Protein AF-A0A165EHA4-F1 (afdb_monomer_lite)

pLDDT: mean 70.81, std 15.53, range [35.19, 93.31]

Sequence (187 aa):
MFISLSHHSLSQHAHLLNRLVQLKHISLIFYYDSNPNQVMDPLQFGTPLISLPSLISSRLCYRHHWRACKVLLAAFNRQSLTLLHVDISRAPSDFTDDYFPALAPDLETLVLRHSRTFSDLALWSSSPRDHFHLISPLTSLRRLLIAGPADSWILRTMPSTVEQLEVPLFQQPHARSYLPPPPIRDS

Radius of gyration: 16.43 Å; chains: 1; bounding box: 38×46×42 Å

Foldseek 3Di:
DEDEDEQACPVVVLVVLLVQQQDAEYEYAYDYDPDPPDDGDPPDDPRAQRERANHAEYEYAPQDDDDNVLVSLVSYDYQNHAYYEYHAHYDPPPPPPPPPPQQPVSLLVSCQVCLQRHQEYEDEDLDQSNLQSNAQSNQNHAYYHYEYDHDPCNVVRHHPNHNYYHDDPDHPNDPPDDDGPDPDDPD

Organism: NCBI:txid1353952

Secondary structure (DSSP, 8-state):
-EEEE-TTTHHHHHHHHTT-TT--EEEEEE---S-TTSPP----TTPPPEE-TT--EEEEEESS--THHHHHHHHEE-TT--EEEEEE---TT---TT---SS-HHHHHHHHHTTTT--EEEEEES-TTHHHHHHTT-TT--EEEE-S---TTHHHHS-TT--EEE--SS--TT-------PPPP--

Structure (mmCIF, N/CA/C/O backbone):
data_AF-A0A165EHA4-F1
#
_entry.id   AF-A0A165EHA4-F1
#
loop_
_atom_site.group_PDB
_atom_site.id
_atom_site.type_symbol
_atom_site.label_atom_id
_atom_site.label_alt_id
_atom_site.label_comp_id
_atom_site.label_asym_id
_atom_site.label_entity_id
_atom_site.label_seq_id
_atom_site.pdbx_PDB_ins_code
_atom_site.Cartn_x
_atom_site.Cartn_y
_atom_site.Cartn_z
_atom_site.occupancy
_atom_site.B_iso_or_equiv
_atom_site.auth_seq_id
_atom_site.auth_comp_id
_atom_site.auth_asym_id
_atom_site.auth_atom_id
_atom_site.pdbx_PDB_model_num
ATOM 1 N N . MET A 1 1 ? -11.888 3.929 -6.057 1.00 81.06 1 MET A N 1
ATOM 2 C CA . MET A 1 1 ? -11.675 4.680 -7.316 1.00 81.06 1 MET A CA 1
ATOM 3 C C . MET A 1 1 ? -10.321 4.307 -7.896 1.00 81.06 1 MET A C 1
ATOM 5 O O . MET A 1 1 ? -9.364 4.236 -7.133 1.00 81.06 1 MET A O 1
ATOM 9 N N . PHE A 1 2 ? -10.248 4.059 -9.205 1.00 77.50 2 PHE A N 1
ATOM 10 C CA . PHE A 1 2 ? -8.996 3.796 -9.922 1.00 77.50 2 PHE A CA 1
ATOM 11 C C . PHE A 1 2 ? -8.558 5.060 -10.659 1.00 77.50 2 PHE A C 1
ATOM 13 O O . PHE A 1 2 ? -9.366 5.653 -11.370 1.00 77.50 2 PHE A O 1
ATOM 20 N N . ILE A 1 3 ? -7.310 5.479 -10.458 1.00 78.38 3 ILE A N 1
ATOM 21 C CA . ILE A 1 3 ? -6.726 6.660 -11.094 1.00 78.38 3 ILE A CA 1
ATOM 22 C C . ILE A 1 3 ? -5.367 6.270 -11.663 1.00 78.38 3 ILE A C 1
ATOM 24 O O . ILE A 1 3 ? -4.447 5.893 -10.932 1.00 78.38 3 ILE A O 1
ATOM 28 N N . SER A 1 4 ? -5.253 6.377 -12.979 1.00 75.31 4 SER A N 1
ATOM 29 C CA . SER A 1 4 ? -3.991 6.210 -13.689 1.00 75.31 4 SER A CA 1
ATOM 30 C C . SER A 1 4 ? -3.293 7.563 -13.743 1.00 75.31 4 SER A C 1
ATOM 32 O O . SER A 1 4 ? -3.851 8.530 -14.255 1.00 75.31 4 SER A O 1
ATOM 34 N N . LEU A 1 5 ? -2.090 7.635 -13.183 1.00 71.56 5 LEU A N 1
ATOM 35 C CA . LEU A 1 5 ? -1.292 8.850 -13.107 1.00 71.56 5 LEU A CA 1
ATOM 36 C C . LEU A 1 5 ? -0.065 8.710 -14.002 1.00 71.56 5 LEU A C 1
ATOM 38 O O . LEU A 1 5 ? 0.784 7.843 -13.792 1.00 71.56 5 LEU A O 1
ATOM 42 N N . SER A 1 6 ? 0.030 9.614 -14.968 1.00 70.56 6 SER A N 1
ATOM 43 C CA . SER A 1 6 ? 1.217 9.826 -15.794 1.00 70.56 6 SER A CA 1
ATOM 44 C C . SER A 1 6 ? 1.911 11.126 -15.398 1.00 70.56 6 SER A C 1
ATOM 46 O O . SER A 1 6 ? 1.352 11.959 -14.678 1.00 70.56 6 SER A O 1
ATOM 48 N N . HIS A 1 7 ? 3.119 11.342 -15.917 1.00 67.00 7 HIS A N 1
ATOM 49 C CA . HIS A 1 7 ? 3.857 12.596 -15.739 1.00 67.00 7 HIS A CA 1
ATOM 50 C C . HIS A 1 7 ? 3.055 13.847 -16.133 1.00 67.00 7 HIS A C 1
ATOM 52 O O . HIS A 1 7 ? 3.229 14.894 -15.518 1.00 67.00 7 HIS A O 1
ATOM 58 N N . HIS A 1 8 ? 2.174 13.741 -17.131 1.00 67.50 8 HIS A N 1
ATOM 59 C CA . HIS A 1 8 ? 1.459 14.882 -17.715 1.00 67.50 8 HIS A CA 1
ATOM 60 C C . HIS A 1 8 ? 0.093 15.144 -17.080 1.00 67.50 8 HIS A C 1
ATOM 62 O O . HIS A 1 8 ? -0.472 16.219 -17.241 1.00 67.50 8 HIS A O 1
ATOM 68 N N . SER A 1 9 ? -0.458 14.165 -16.365 1.00 70.25 9 SER A N 1
ATOM 69 C CA . SER A 1 9 ? -1.805 14.257 -15.793 1.00 70.25 9 SER A CA 1
ATOM 70 C C . SER A 1 9 ? -1.797 14.542 -14.288 1.00 70.25 9 SER A C 1
ATOM 72 O O . SER A 1 9 ? -2.849 14.695 -13.669 1.00 70.25 9 SER A O 1
ATOM 74 N N . LEU A 1 10 ? -0.616 14.620 -13.678 1.00 70.50 10 LEU A N 1
ATOM 75 C CA . LEU A 1 10 ? -0.442 14.658 -12.231 1.00 70.50 10 LEU A CA 1
ATOM 76 C C . LEU A 1 10 ? -1.052 15.902 -11.564 1.00 70.50 10 LEU A C 1
ATOM 78 O O . LEU A 1 10 ? -1.762 15.775 -10.567 1.00 70.50 10 LEU A O 1
ATOM 82 N N . SER A 1 11 ? -0.805 17.088 -12.121 1.00 68.44 11 SER A N 1
ATOM 83 C CA . SER A 1 11 ? -1.334 18.371 -11.629 1.00 68.44 11 SER A CA 1
ATOM 84 C C . SER A 1 11 ? -2.866 18.412 -11.690 1.00 68.44 11 SER A C 1
ATOM 86 O O . SER A 1 11 ? -3.533 18.748 -10.709 1.00 68.44 11 SER A O 1
ATOM 88 N N . GLN A 1 12 ? -3.437 17.977 -12.815 1.00 71.06 12 GLN A N 1
ATOM 89 C CA . GLN A 1 12 ? -4.881 17.904 -13.039 1.00 71.06 12 GLN A CA 1
ATOM 90 C C . GLN A 1 12 ? -5.552 16.962 -12.032 1.00 71.06 12 GLN A C 1
ATOM 92 O O . GLN A 1 12 ? -6.553 17.319 -11.404 1.00 71.06 12 GLN A O 1
ATOM 97 N N . HIS A 1 13 ? -4.969 15.781 -11.810 1.00 75.44 13 HIS A N 1
ATOM 98 C CA . HIS A 1 13 ? -5.499 14.824 -10.843 1.00 75.44 13 HIS A CA 1
ATOM 99 C C . HIS A 1 13 ? -5.335 15.291 -9.391 1.00 75.44 13 HIS A C 1
ATOM 101 O O . HIS A 1 13 ? -6.225 15.032 -8.583 1.00 75.44 13 HIS A O 1
ATOM 107 N N . ALA A 1 14 ? -4.269 16.018 -9.041 1.00 72.56 14 ALA A N 1
ATOM 108 C CA . ALA A 1 14 ? -4.075 16.556 -7.690 1.00 72.56 14 ALA A CA 1
ATOM 109 C C . ALA A 1 14 ? -5.234 17.472 -7.249 1.00 72.56 14 ALA A C 1
ATOM 111 O O . ALA A 1 14 ? -5.723 17.365 -6.120 1.00 72.56 14 ALA A O 1
ATOM 112 N N . HIS A 1 15 ? -5.737 18.322 -8.148 1.00 73.81 15 HIS A N 1
ATOM 113 C CA . HIS A 1 15 ? -6.910 19.155 -7.871 1.00 73.81 15 HIS A CA 1
ATOM 114 C C . HIS A 1 15 ? -8.194 18.338 -7.702 1.00 73.81 15 HIS A C 1
ATOM 116 O O . HIS A 1 15 ? -9.000 18.636 -6.819 1.00 73.81 15 HIS A O 1
ATOM 122 N N . LEU A 1 16 ? -8.381 17.293 -8.512 1.00 77.75 16 LEU A N 1
ATOM 123 C CA . LEU A 1 16 ? -9.539 16.404 -8.395 1.00 77.75 16 LEU A CA 1
ATOM 124 C C . LEU A 1 16 ? -9.536 15.657 -7.061 1.00 77.75 16 LEU A C 1
ATOM 126 O O . LEU A 1 16 ? -10.573 15.580 -6.408 1.00 77.75 16 LEU A O 1
ATOM 130 N N . LEU A 1 17 ? -8.374 15.173 -6.620 1.00 79.75 17 LEU A N 1
ATOM 131 C CA . LEU A 1 17 ? -8.225 14.446 -5.360 1.00 79.75 17 LEU A CA 1
ATOM 132 C C . LEU A 1 17 ? -8.683 15.271 -4.154 1.00 79.75 17 LEU A C 1
ATOM 134 O O . LEU A 1 17 ? -9.366 14.741 -3.285 1.00 79.75 17 LEU A O 1
ATOM 138 N N . ASN A 1 18 ? -8.408 16.576 -4.138 1.00 76.25 18 ASN A N 1
ATOM 139 C CA . ASN A 1 18 ? -8.858 17.473 -3.068 1.00 76.25 18 ASN A CA 1
ATOM 140 C C . ASN A 1 18 ? -10.385 17.568 -2.917 1.00 76.25 18 ASN A C 1
ATOM 142 O O . ASN A 1 18 ? -10.879 17.964 -1.864 1.00 76.25 18 ASN A O 1
ATOM 146 N N . ARG A 1 19 ? -11.153 17.202 -3.946 1.00 81.06 19 ARG A N 1
ATOM 147 C CA . ARG A 1 19 ? -12.622 17.202 -3.896 1.00 81.06 19 ARG A CA 1
ATOM 148 C C . ARG A 1 19 ? -13.206 15.891 -3.373 1.00 81.06 19 ARG A C 1
ATOM 150 O O . ARG A 1 19 ? -14.397 15.825 -3.082 1.00 81.06 19 ARG A O 1
ATOM 157 N N . LEU A 1 20 ? -12.393 14.848 -3.232 1.00 83.25 20 LEU A N 1
ATOM 158 C CA . LEU A 1 20 ? -12.838 13.490 -2.927 1.00 83.25 20 LEU A CA 1
ATOM 159 C C . LEU A 1 20 ? -12.831 13.191 -1.419 1.00 83.25 20 LEU A C 1
ATOM 161 O O . LEU A 1 20 ? -12.388 12.132 -0.988 1.00 83.25 20 LEU A O 1
ATOM 165 N N . VAL A 1 21 ? -13.351 14.103 -0.595 1.00 83.62 21 VAL A N 1
ATOM 166 C CA . VAL A 1 21 ? -13.258 14.017 0.880 1.00 83.62 21 VAL A CA 1
ATOM 167 C C . VAL A 1 21 ? -13.948 12.789 1.496 1.00 83.62 21 VAL A C 1
ATOM 169 O O . VAL A 1 21 ? -13.576 12.357 2.587 1.00 83.62 21 VAL A O 1
ATOM 172 N N . GLN A 1 22 ? -14.924 12.203 0.796 1.00 86.12 22 GLN A N 1
ATOM 173 C CA . GLN A 1 22 ? -15.640 10.983 1.202 1.00 86.12 22 GLN A CA 1
ATOM 174 C C . GLN A 1 22 ? -15.025 9.693 0.632 1.00 86.12 22 GLN A C 1
ATOM 176 O O . GLN A 1 22 ? -15.527 8.597 0.888 1.00 86.12 22 GLN A O 1
ATOM 181 N N . LEU A 1 23 ? -13.960 9.793 -0.169 1.00 87.56 23 LEU A N 1
ATOM 182 C CA . LEU A 1 23 ? -13.349 8.633 -0.805 1.00 87.56 23 LEU A CA 1
ATOM 183 C C . LEU A 1 23 ? -12.681 7.738 0.238 1.00 87.56 23 LEU A C 1
ATOM 185 O O . LEU A 1 23 ? -11.729 8.146 0.895 1.00 87.56 23 LEU A O 1
ATOM 189 N N . LYS A 1 24 ? -13.152 6.492 0.324 1.00 86.94 24 LYS A N 1
ATOM 190 C CA . LYS A 1 24 ? -12.611 5.476 1.238 1.00 86.94 24 LYS A CA 1
ATOM 191 C C . LYS A 1 24 ? -11.477 4.645 0.645 1.00 86.94 24 LYS A C 1
ATOM 193 O O . LYS A 1 24 ? -10.583 4.230 1.376 1.00 86.94 24 LYS A O 1
ATOM 198 N N . HIS A 1 25 ? -11.503 4.429 -0.672 1.00 88.88 25 HIS A N 1
ATOM 199 C CA . HIS A 1 25 ? -10.570 3.539 -1.363 1.00 88.88 25 HIS A CA 1
ATOM 200 C C . HIS A 1 25 ? -10.019 4.194 -2.625 1.00 88.88 25 HIS A C 1
ATOM 202 O O . HIS A 1 25 ? -10.782 4.575 -3.527 1.00 88.88 25 HIS A O 1
ATOM 208 N N . ILE A 1 26 ? -8.696 4.251 -2.730 1.00 86.81 26 ILE A N 1
ATOM 209 C CA . ILE A 1 26 ? -8.006 4.778 -3.903 1.00 86.81 26 ILE A CA 1
ATOM 210 C C . ILE A 1 26 ? -6.987 3.779 -4.435 1.00 86.81 26 ILE A C 1
ATOM 212 O O . ILE A 1 26 ? -6.303 3.102 -3.676 1.00 86.81 26 ILE A O 1
ATOM 216 N N . SER A 1 27 ? -6.888 3.674 -5.753 1.00 87.00 27 SER A N 1
ATOM 217 C CA . SER A 1 27 ? -5.823 2.945 -6.433 1.00 87.00 27 SER A CA 1
ATOM 218 C C . SER A 1 27 ? -5.124 3.895 -7.391 1.00 87.00 27 SER A C 1
ATOM 220 O O . SER A 1 27 ? -5.753 4.382 -8.328 1.00 87.00 27 SER A O 1
ATOM 222 N N . LEU A 1 28 ? -3.849 4.169 -7.124 1.00 84.12 28 LEU A N 1
ATOM 223 C CA . LEU A 1 28 ? -2.978 5.023 -7.921 1.00 84.12 28 LEU A CA 1
ATOM 224 C C . LEU A 1 28 ? -2.002 4.145 -8.696 1.00 84.12 28 LEU A C 1
ATOM 226 O O . LEU A 1 28 ? -1.240 3.385 -8.097 1.00 84.12 28 LEU A O 1
ATOM 230 N N . ILE A 1 29 ? -2.033 4.253 -10.020 1.00 81.19 29 ILE A N 1
ATOM 231 C CA . ILE A 1 29 ? -1.121 3.530 -10.907 1.0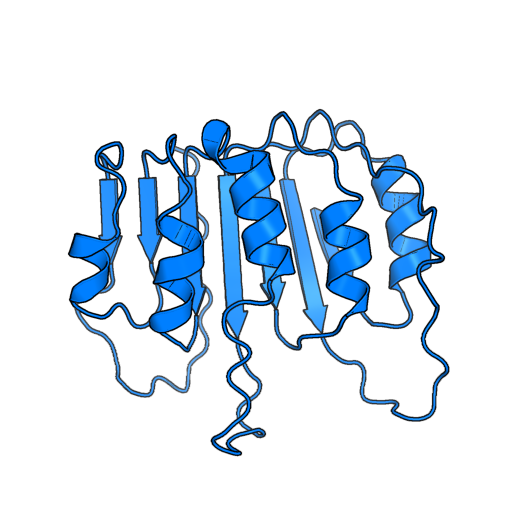0 81.19 29 ILE A CA 1
ATOM 232 C C . ILE A 1 29 ? -0.165 4.545 -11.522 1.00 81.19 29 ILE A C 1
ATOM 234 O O . ILE A 1 29 ? -0.598 5.405 -12.283 1.00 81.19 29 ILE A O 1
ATOM 238 N N . PHE A 1 30 ? 1.118 4.441 -11.193 1.00 77.38 30 PHE A N 1
ATOM 239 C CA . PHE A 1 30 ? 2.188 5.287 -11.708 1.00 77.38 30 PHE A CA 1
ATOM 240 C C . PHE A 1 30 ? 2.859 4.598 -12.897 1.00 77.38 30 PHE A C 1
ATOM 242 O O . PHE A 1 30 ? 3.455 3.527 -12.744 1.00 77.38 30 PHE A O 1
ATOM 249 N N . TYR A 1 31 ? 2.765 5.195 -14.083 1.00 72.88 31 TYR A N 1
ATOM 250 C CA . TYR A 1 31 ? 3.374 4.680 -15.312 1.00 72.88 31 TYR A CA 1
ATOM 251 C C . TYR A 1 31 ? 4.046 5.788 -16.136 1.00 72.88 31 TYR A C 1
ATOM 253 O O . TYR A 1 31 ? 3.585 6.929 -16.165 1.00 72.88 31 TYR A O 1
ATOM 261 N N . TYR A 1 32 ? 5.155 5.444 -16.793 1.00 69.88 32 TYR A N 1
ATOM 262 C CA . TYR A 1 32 ? 5.843 6.344 -17.710 1.00 69.88 32 TYR A CA 1
ATOM 263 C C . TYR A 1 32 ? 5.089 6.371 -19.040 1.00 69.88 32 TYR A C 1
ATOM 265 O O . TYR A 1 32 ? 4.795 5.317 -19.604 1.00 69.88 32 TYR A O 1
ATOM 273 N N . ASP A 1 33 ? 4.761 7.570 -19.513 1.00 67.19 33 ASP A N 1
ATOM 274 C CA . ASP A 1 33 ? 4.250 7.789 -20.863 1.00 67.19 33 ASP A CA 1
ATOM 275 C C . ASP A 1 33 ? 5.448 8.222 -21.714 1.00 67.19 33 ASP A C 1
ATOM 277 O O . ASP A 1 33 ? 6.191 9.125 -21.331 1.00 67.19 33 ASP A O 1
ATOM 281 N N . SER A 1 34 ? 5.713 7.500 -22.795 1.00 55.53 34 SER A N 1
ATOM 282 C CA . SER A 1 34 ? 7.007 7.354 -23.478 1.00 55.53 34 SER A CA 1
ATOM 283 C C . SER A 1 34 ? 7.524 8.587 -24.236 1.00 55.53 34 SER A C 1
ATOM 285 O O . SER A 1 34 ? 8.261 8.436 -25.208 1.00 55.53 34 SER A O 1
ATOM 287 N N . ASN A 1 35 ? 7.146 9.805 -23.845 1.00 57.22 35 ASN A N 1
ATOM 288 C CA . ASN A 1 35 ? 7.544 11.028 -24.534 1.00 57.22 35 ASN A CA 1
ATOM 289 C C . ASN A 1 35 ? 8.656 11.782 -23.775 1.00 57.22 35 ASN A C 1
ATOM 291 O O . ASN A 1 35 ? 8.361 12.661 -22.962 1.00 57.22 35 ASN A O 1
ATOM 295 N N . PRO A 1 36 ? 9.946 11.496 -24.048 1.00 53.09 36 PRO A N 1
ATOM 296 C CA . PRO A 1 36 ? 11.075 12.129 -23.359 1.00 53.09 36 PRO A CA 1
ATOM 297 C C . PRO A 1 36 ? 11.199 13.637 -23.629 1.00 53.09 36 PRO A C 1
ATOM 299 O O . PRO A 1 36 ? 11.919 14.323 -22.909 1.00 53.09 36 PRO A O 1
ATOM 302 N N . ASN A 1 37 ? 10.495 14.159 -24.641 1.00 49.62 37 ASN A N 1
ATOM 303 C CA . ASN A 1 37 ? 10.591 15.552 -25.081 1.00 49.62 37 ASN A CA 1
ATOM 304 C C . ASN A 1 37 ? 9.466 16.448 -24.542 1.00 49.62 37 ASN A C 1
ATOM 306 O O . ASN A 1 37 ? 9.500 17.661 -24.753 1.00 49.62 37 ASN A O 1
ATOM 310 N N . GLN A 1 38 ? 8.453 15.888 -23.872 1.00 53.34 38 GLN A N 1
ATOM 311 C CA . GLN A 1 38 ? 7.401 16.699 -23.267 1.00 53.34 38 GLN A CA 1
ATOM 312 C C . GLN A 1 38 ? 7.843 17.215 -21.900 1.00 53.34 38 GLN A C 1
ATOM 314 O O . GLN A 1 38 ? 8.186 16.449 -21.001 1.00 53.34 38 GLN A O 1
ATOM 319 N N . VAL A 1 39 ? 7.806 18.542 -21.758 1.00 54.03 39 VAL A N 1
ATOM 320 C CA . VAL A 1 39 ? 8.119 19.255 -20.519 1.00 54.03 39 VAL A CA 1
ATOM 321 C C . VAL A 1 39 ? 7.282 18.667 -19.384 1.00 54.03 39 VAL A C 1
ATOM 323 O O . VAL A 1 39 ? 6.053 18.621 -19.458 1.00 54.03 39 VAL A O 1
ATOM 326 N N . MET A 1 40 ? 7.967 18.178 -18.349 1.00 52.53 40 MET A N 1
ATOM 327 C CA . MET A 1 40 ? 7.317 17.699 -17.135 1.00 52.53 40 MET A CA 1
ATOM 328 C C . MET A 1 40 ? 6.515 18.840 -16.528 1.00 52.53 40 MET A C 1
ATOM 330 O O . MET A 1 40 ? 7.071 19.915 -16.323 1.00 52.53 40 MET A O 1
ATOM 334 N N . ASP A 1 41 ? 5.249 18.594 -16.204 1.00 55.00 41 ASP A N 1
ATOM 335 C CA . ASP A 1 41 ? 4.465 19.553 -15.441 1.00 55.00 41 ASP A CA 1
ATOM 336 C C . ASP A 1 41 ? 5.020 19.545 -14.008 1.00 55.00 41 ASP A C 1
ATOM 338 O O . ASP A 1 41 ? 4.915 18.520 -13.314 1.00 55.00 41 ASP A O 1
ATOM 342 N N . PRO A 1 42 ? 5.725 20.600 -13.559 1.00 53.97 42 PRO A N 1
ATOM 343 C CA . PRO A 1 42 ? 6.225 20.605 -12.206 1.00 53.97 42 PRO A CA 1
ATOM 344 C C . PRO A 1 42 ? 4.997 20.686 -11.305 1.00 53.97 42 PRO A C 1
ATOM 346 O O . PRO A 1 42 ? 4.294 21.695 -11.293 1.00 53.97 42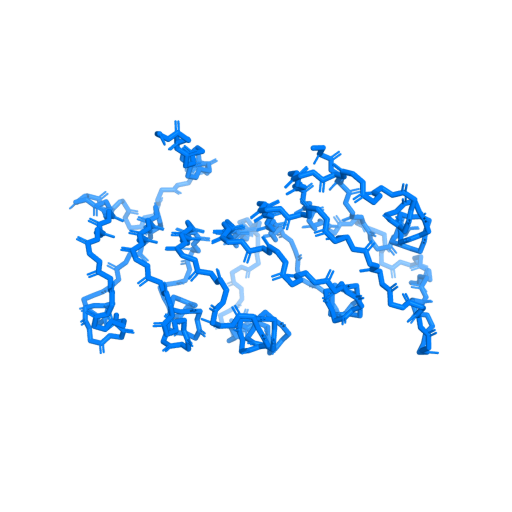 PRO A O 1
ATOM 349 N N . LEU A 1 43 ? 4.750 19.650 -10.497 1.00 55.16 43 LEU A N 1
ATOM 350 C CA . LEU A 1 43 ? 4.041 19.890 -9.246 1.00 55.16 43 LEU A CA 1
ATOM 351 C C . LEU A 1 43 ? 4.859 20.959 -8.518 1.00 55.16 43 LEU A C 1
ATOM 353 O O . LEU A 1 43 ? 5.950 20.677 -8.018 1.00 55.16 43 LEU A O 1
ATOM 357 N N . GLN A 1 44 ? 4.391 22.205 -8.582 1.00 50.16 44 GLN A N 1
ATOM 358 C CA . GLN A 1 44 ? 5.124 23.335 -8.040 1.00 50.16 44 GLN A CA 1
ATOM 359 C C . GLN A 1 44 ? 5.321 23.098 -6.541 1.00 50.16 44 GLN A C 1
ATOM 361 O O . GLN A 1 44 ? 4.400 22.668 -5.835 1.00 50.16 44 GLN A O 1
ATOM 366 N N . PHE A 1 45 ? 6.539 23.355 -6.059 1.00 43.28 45 PHE A N 1
ATOM 367 C CA . PHE A 1 45 ? 6.813 23.440 -4.628 1.00 43.28 45 PHE A CA 1
ATOM 368 C C . PHE A 1 45 ? 5.776 24.378 -3.990 1.00 43.28 45 PHE A C 1
ATOM 370 O O . PHE A 1 45 ? 5.591 25.496 -4.460 1.00 43.28 45 PHE A O 1
ATOM 377 N N . GLY A 1 46 ? 5.067 23.898 -2.963 1.00 45.66 46 GLY A N 1
ATOM 378 C CA . GLY A 1 46 ? 3.889 24.582 -2.410 1.00 45.66 46 GLY A CA 1
ATOM 379 C C . GLY A 1 46 ? 2.540 23.981 -2.827 1.00 45.66 46 GLY A C 1
ATOM 380 O O . GLY A 1 46 ? 1.509 24.613 -2.614 1.00 45.66 46 GLY A O 1
ATOM 381 N N . THR A 1 47 ? 2.525 22.766 -3.394 1.00 54.50 47 THR A N 1
ATOM 382 C CA . THR A 1 47 ? 1.283 22.031 -3.686 1.00 54.50 47 THR A CA 1
ATOM 383 C C . THR A 1 47 ? 0.409 21.961 -2.423 1.00 54.50 47 THR A C 1
ATOM 385 O O . THR A 1 47 ? 0.897 21.497 -1.386 1.00 54.50 47 THR A O 1
ATOM 388 N N . PRO A 1 48 ? -0.858 22.418 -2.464 1.00 59.09 48 PRO A N 1
ATOM 389 C CA . PRO A 1 48 ? -1.733 22.367 -1.302 1.00 59.09 48 PRO A CA 1
ATOM 390 C C . PRO A 1 48 ? -1.911 20.917 -0.849 1.00 59.09 48 PRO A C 1
ATOM 392 O O . PRO A 1 48 ? -2.066 20.014 -1.674 1.00 59.09 48 PRO A O 1
ATOM 395 N N . LEU A 1 49 ? -1.875 20.711 0.469 1.00 70.50 49 LEU A N 1
ATOM 396 C CA . LEU A 1 49 ? -2.067 19.414 1.111 1.00 70.50 49 LEU A CA 1
ATOM 397 C C . LEU A 1 49 ? -3.331 18.741 0.547 1.00 70.50 49 LEU A C 1
ATOM 399 O O . LEU A 1 49 ? -4.430 19.277 0.681 1.00 70.50 49 LEU A O 1
ATOM 403 N N . ILE A 1 50 ? -3.172 17.574 -0.076 1.00 75.81 50 ILE A N 1
ATOM 404 C CA . ILE A 1 50 ? -4.275 16.757 -0.571 1.00 75.81 50 ILE A CA 1
ATOM 405 C C . ILE A 1 50 ? -4.915 16.054 0.622 1.00 75.81 50 ILE A C 1
ATOM 407 O O . ILE A 1 50 ? -4.420 15.032 1.101 1.00 75.81 50 ILE A O 1
ATOM 411 N N . SER A 1 51 ? -6.007 16.614 1.133 1.00 78.19 51 SER A N 1
ATOM 412 C CA . SER A 1 51 ? -6.688 16.066 2.306 1.00 78.19 51 SER A CA 1
ATOM 413 C C . SER A 1 51 ? -7.740 15.037 1.898 1.00 78.19 51 SER A C 1
ATOM 415 O O . SER A 1 51 ? -8.751 15.382 1.287 1.00 78.19 51 SER A O 1
ATOM 417 N N . LEU A 1 52 ? -7.516 13.770 2.259 1.00 83.62 52 LEU A N 1
ATOM 418 C CA . LEU A 1 52 ? -8.482 12.683 2.080 1.00 83.62 52 LEU A CA 1
ATOM 419 C C . LEU A 1 52 ? -8.843 12.080 3.448 1.00 83.62 52 LEU A C 1
ATOM 421 O O . LEU A 1 52 ? -8.369 10.994 3.788 1.00 83.62 52 LEU A O 1
ATOM 425 N N . PRO A 1 53 ? -9.664 12.775 4.257 1.00 82.88 53 PRO A N 1
ATOM 426 C CA . PRO A 1 53 ? -9.900 12.403 5.651 1.00 82.88 53 PRO A CA 1
ATOM 427 C C . PRO A 1 53 ? -10.648 11.077 5.807 1.00 82.88 53 PRO A C 1
ATOM 429 O O . PRO A 1 53 ? -10.490 10.422 6.823 1.00 82.88 53 PRO A O 1
ATOM 432 N N . SER A 1 54 ? -11.435 10.651 4.816 1.00 86.06 54 SER A N 1
ATOM 433 C CA . SER A 1 54 ? -12.179 9.383 4.885 1.00 86.06 54 SER A CA 1
ATOM 434 C C . SER A 1 54 ? -11.426 8.195 4.281 1.00 86.06 54 SER A C 1
ATOM 436 O O . SER A 1 54 ? -12.010 7.120 4.155 1.00 86.06 54 SER A O 1
ATOM 438 N N . LEU A 1 55 ? -10.174 8.375 3.845 1.00 87.56 55 LEU A N 1
ATOM 439 C CA . LEU A 1 55 ? -9.439 7.345 3.116 1.00 87.56 55 LEU A CA 1
ATOM 440 C C . LEU A 1 55 ? -8.931 6.261 4.066 1.00 87.56 55 LEU A C 1
ATOM 442 O O . LEU A 1 55 ? -8.059 6.520 4.887 1.00 87.56 55 LEU A O 1
ATOM 446 N N . ILE A 1 56 ? -9.449 5.047 3.892 1.00 89.06 56 ILE A N 1
ATOM 447 C CA . ILE A 1 56 ? -9.155 3.868 4.719 1.00 89.06 56 ILE A CA 1
ATOM 448 C C . ILE A 1 56 ? -8.156 2.953 4.010 1.00 89.06 56 ILE A C 1
ATOM 450 O O . ILE A 1 56 ? -7.274 2.381 4.648 1.00 89.06 56 ILE A O 1
ATOM 454 N N . SER A 1 57 ? -8.250 2.860 2.680 1.00 89.75 57 SER A N 1
ATOM 455 C CA . SER A 1 57 ? -7.423 1.972 1.866 1.00 89.75 57 SER A CA 1
ATOM 456 C C . SER A 1 57 ? -6.788 2.696 0.682 1.00 89.75 57 SER A C 1
ATOM 458 O O . SER A 1 57 ? -7.444 3.449 -0.048 1.00 89.75 57 SER A O 1
ATOM 460 N N . SER A 1 58 ? -5.502 2.431 0.461 1.00 88.44 58 SER A N 1
ATOM 461 C CA . SER A 1 58 ? -4.739 2.966 -0.661 1.00 88.44 58 SER A CA 1
ATOM 462 C C . SER A 1 58 ? -3.931 1.864 -1.318 1.00 88.44 58 SER A C 1
ATOM 464 O O . SER A 1 58 ? -3.137 1.189 -0.668 1.00 88.44 58 SER A O 1
ATOM 466 N N . ARG A 1 59 ? -4.066 1.750 -2.635 1.00 88.50 59 ARG A N 1
ATOM 467 C CA . ARG A 1 59 ? -3.207 0.924 -3.475 1.00 88.50 59 ARG A CA 1
ATOM 468 C C . ARG A 1 59 ? -2.287 1.804 -4.304 1.00 88.50 59 ARG A C 1
ATOM 470 O O . ARG A 1 59 ? -2.760 2.680 -5.021 1.00 88.50 59 ARG A O 1
ATOM 477 N N . LEU A 1 60 ? -0.988 1.564 -4.207 1.00 86.44 60 LEU A N 1
ATOM 478 C CA . LEU A 1 60 ? 0.062 2.241 -4.957 1.00 86.44 60 LEU A CA 1
ATOM 479 C C . LEU A 1 60 ? 0.726 1.210 -5.871 1.00 86.44 60 LEU A C 1
ATOM 481 O O . LEU A 1 60 ? 1.358 0.275 -5.388 1.00 86.44 60 LEU A O 1
ATOM 485 N N . CYS A 1 61 ? 0.553 1.360 -7.180 1.00 82.88 61 CYS A N 1
ATOM 486 C CA . CYS A 1 61 ? 1.158 0.491 -8.184 1.00 82.88 61 CYS A CA 1
ATOM 487 C C . CYS A 1 61 ? 2.200 1.284 -8.970 1.00 82.88 61 CYS A C 1
ATOM 489 O O . CYS A 1 61 ? 1.855 2.200 -9.714 1.00 82.88 61 CYS A O 1
ATOM 491 N N . TYR A 1 62 ? 3.470 0.945 -8.795 1.00 77.50 62 TYR A N 1
ATOM 492 C CA . TYR A 1 62 ? 4.598 1.544 -9.491 1.00 77.50 62 TYR A CA 1
ATOM 493 C C . TYR A 1 62 ? 4.986 0.654 -10.664 1.00 77.50 62 TYR A C 1
ATOM 495 O O . TYR A 1 62 ? 5.664 -0.353 -10.480 1.00 77.50 62 TYR A O 1
ATOM 503 N N . ARG A 1 63 ? 4.568 1.043 -11.872 1.00 73.88 63 ARG A N 1
ATOM 504 C CA . ARG A 1 63 ? 5.084 0.460 -13.121 1.00 73.88 63 ARG A CA 1
ATOM 505 C C . ARG A 1 63 ? 6.407 1.105 -13.525 1.00 73.88 63 ARG A C 1
ATOM 507 O O . ARG A 1 63 ? 7.282 0.449 -14.074 1.00 73.88 63 ARG A O 1
ATOM 514 N N . HIS A 1 64 ? 6.527 2.403 -13.250 1.00 69.50 64 HIS A N 1
ATOM 515 C CA . HIS A 1 64 ? 7.734 3.201 -13.440 1.00 69.50 64 HIS A CA 1
ATOM 516 C C . HIS A 1 64 ? 7.874 4.195 -12.282 1.00 69.50 64 HIS A C 1
ATOM 518 O O . HIS A 1 64 ? 6.875 4.633 -11.707 1.00 69.50 64 HIS A O 1
ATOM 524 N N . HIS A 1 65 ? 9.108 4.561 -11.941 1.00 65.19 65 HIS A N 1
ATOM 525 C CA . HIS A 1 65 ? 9.401 5.488 -10.849 1.00 65.19 65 HIS A CA 1
ATOM 526 C C . HIS A 1 65 ? 9.917 6.834 -11.374 1.00 65.19 65 HIS A C 1
ATOM 528 O O . HIS A 1 65 ? 10.846 6.873 -12.179 1.00 65.19 65 HIS A O 1
ATOM 534 N N . TRP A 1 66 ? 9.381 7.943 -10.851 1.00 66.38 66 TRP A N 1
ATOM 535 C CA . TRP A 1 66 ? 9.912 9.287 -11.087 1.00 66.38 66 TRP A CA 1
ATOM 536 C C . TRP A 1 66 ? 9.680 10.230 -9.901 1.00 66.38 66 TRP A C 1
ATOM 538 O O . TRP A 1 66 ? 8.760 10.057 -9.102 1.00 66.38 66 TRP A O 1
ATOM 548 N N . ARG A 1 67 ? 10.496 11.292 -9.815 1.00 63.44 67 ARG A N 1
ATOM 549 C CA . ARG A 1 67 ? 10.518 12.231 -8.675 1.00 63.44 67 ARG A CA 1
ATOM 550 C C . ARG A 1 67 ? 9.177 12.906 -8.377 1.00 63.44 67 ARG A C 1
ATOM 552 O O . ARG A 1 67 ? 8.924 13.222 -7.229 1.00 63.44 67 ARG A O 1
ATOM 559 N N . ALA A 1 68 ? 8.308 13.150 -9.356 1.00 64.31 68 ALA A N 1
ATOM 560 C CA . ALA A 1 68 ? 7.039 13.843 -9.099 1.00 64.31 68 ALA A CA 1
ATOM 561 C C . ALA A 1 68 ? 6.023 12.987 -8.311 1.00 64.31 68 ALA A C 1
ATOM 563 O O . ALA A 1 68 ? 5.178 13.546 -7.610 1.00 64.31 68 ALA A O 1
ATOM 564 N N . CYS A 1 69 ? 6.155 11.652 -8.316 1.00 68.06 69 CYS A N 1
ATOM 565 C CA . CYS A 1 69 ? 5.382 10.773 -7.429 1.00 68.06 69 CYS A CA 1
ATOM 566 C C . CYS A 1 69 ? 5.592 11.137 -5.949 1.00 68.06 69 CYS A C 1
ATOM 568 O O . CYS A 1 69 ? 4.645 11.089 -5.164 1.00 68.06 69 CYS A O 1
ATOM 570 N N . LYS A 1 70 ? 6.805 11.585 -5.584 1.00 66.69 70 LYS A N 1
ATOM 571 C CA . LYS A 1 70 ? 7.157 12.084 -4.245 1.00 66.69 70 LYS A CA 1
ATOM 572 C C . LYS A 1 70 ? 6.255 13.215 -3.791 1.00 66.69 70 LYS A C 1
ATOM 574 O O . LYS A 1 70 ? 5.713 13.166 -2.693 1.00 66.69 70 LYS A O 1
ATOM 579 N N . VAL A 1 71 ? 6.139 14.250 -4.622 1.00 64.50 71 VAL A N 1
ATOM 580 C CA . VAL A 1 71 ? 5.444 15.489 -4.259 1.00 64.50 71 VAL A CA 1
ATOM 581 C C . VAL A 1 71 ? 3.967 15.192 -4.035 1.00 64.50 71 VAL A C 1
ATOM 583 O O . VAL A 1 71 ? 3.395 15.643 -3.047 1.00 64.50 71 VAL A O 1
ATOM 586 N N . LEU A 1 72 ? 3.384 14.333 -4.877 1.00 72.12 72 LEU A N 1
ATOM 587 C CA . LEU A 1 72 ? 2.010 13.885 -4.699 1.00 72.12 72 LEU A CA 1
ATOM 588 C C . LEU A 1 72 ? 1.834 13.088 -3.397 1.00 72.12 72 LEU A C 1
ATOM 590 O O . LEU A 1 72 ? 0.950 13.406 -2.609 1.00 72.12 72 LEU A O 1
ATOM 594 N N . LEU A 1 73 ? 2.670 12.073 -3.146 1.00 74.31 73 LEU A N 1
ATOM 595 C CA . LEU A 1 73 ? 2.569 11.232 -1.944 1.00 74.31 73 LEU A CA 1
ATOM 596 C C . LEU A 1 73 ? 2.779 12.023 -0.653 1.00 74.31 73 LEU A C 1
ATOM 598 O O . LEU A 1 73 ? 2.043 11.806 0.307 1.00 74.31 73 LEU A O 1
ATOM 602 N N . ALA A 1 74 ? 3.720 12.968 -0.650 1.00 67.69 74 ALA A N 1
ATOM 603 C CA . ALA A 1 74 ? 3.974 13.858 0.478 1.00 67.69 74 ALA A CA 1
ATOM 604 C C . ALA A 1 74 ? 2.830 14.852 0.728 1.00 67.69 74 ALA A C 1
ATOM 606 O O . ALA A 1 74 ? 2.622 15.252 1.878 1.00 67.69 74 ALA A O 1
ATOM 607 N N . ALA A 1 75 ? 2.102 15.238 -0.326 1.00 67.69 75 ALA A N 1
ATOM 608 C CA . ALA A 1 75 ? 0.947 16.118 -0.226 1.00 67.69 75 ALA A CA 1
ATOM 609 C C . ALA A 1 75 ? -0.277 15.413 0.373 1.00 67.69 75 ALA A C 1
ATOM 611 O O . ALA A 1 75 ? -1.133 16.093 0.928 1.00 67.69 75 ALA A O 1
ATOM 612 N N . PHE A 1 76 ? -0.383 14.082 0.310 1.00 73.94 76 PHE A N 1
ATOM 613 C CA . PHE A 1 76 ? -1.536 13.393 0.884 1.00 73.94 76 PHE A CA 1
ATOM 614 C C . PHE A 1 76 ? -1.523 13.404 2.418 1.00 73.94 76 PHE A C 1
ATOM 616 O O . PHE A 1 76 ? -0.630 12.845 3.054 1.00 73.94 76 PHE A O 1
ATOM 623 N N . ASN A 1 77 ? -2.583 13.943 3.015 1.00 70.06 77 ASN A N 1
ATOM 624 C CA . ASN A 1 77 ? -2.895 13.754 4.425 1.00 70.06 77 ASN A CA 1
ATOM 625 C C . ASN A 1 77 ? -3.870 12.582 4.583 1.00 70.06 77 ASN A C 1
ATOM 627 O O . ASN A 1 77 ? -4.997 12.639 4.088 1.00 70.06 77 ASN A O 1
ATOM 631 N N . ARG A 1 78 ? -3.413 11.508 5.238 1.00 69.38 78 ARG A N 1
ATOM 632 C CA . ARG A 1 78 ? -4.094 10.202 5.278 1.00 69.38 78 ARG A CA 1
ATOM 633 C C . ARG A 1 78 ? -4.240 9.655 6.698 1.00 69.38 78 ARG A C 1
ATOM 635 O O . ARG A 1 78 ? -3.895 8.512 6.970 1.00 69.38 78 ARG A O 1
ATOM 642 N N . GLN A 1 79 ? -4.710 10.491 7.618 1.00 74.00 79 GLN A N 1
ATOM 643 C CA . GLN A 1 79 ? -4.820 10.143 9.044 1.00 74.00 79 GLN A CA 1
ATOM 644 C C . GLN A 1 79 ? -5.678 8.899 9.321 1.00 74.00 79 GLN A C 1
ATOM 646 O O . GLN A 1 79 ? -5.433 8.210 10.304 1.00 74.00 79 GLN A O 1
ATOM 651 N N . SER A 1 80 ? -6.642 8.595 8.453 1.00 81.81 80 SER A N 1
ATOM 652 C CA . SER A 1 80 ? -7.555 7.454 8.606 1.00 81.81 80 SER A CA 1
ATOM 653 C C . SER A 1 80 ? -7.134 6.203 7.835 1.00 81.81 80 SER A C 1
ATOM 655 O O . SER A 1 80 ? -7.887 5.233 7.797 1.00 81.81 80 SER A O 1
ATOM 657 N N . LEU A 1 81 ? -5.953 6.214 7.212 1.00 85.19 81 LEU A N 1
ATOM 658 C CA . LEU A 1 81 ? -5.496 5.122 6.364 1.00 85.19 81 LEU A CA 1
ATOM 659 C C . LEU A 1 81 ? -4.962 3.965 7.210 1.00 85.19 81 LEU A C 1
ATOM 661 O O . LEU A 1 81 ? -3.950 4.109 7.900 1.00 85.19 81 LEU A O 1
ATOM 665 N N . THR A 1 82 ? -5.630 2.819 7.103 1.00 89.81 82 THR A N 1
ATOM 666 C CA . THR A 1 82 ? -5.308 1.587 7.837 1.00 89.81 82 THR A CA 1
ATOM 667 C C . THR A 1 82 ? -4.795 0.479 6.922 1.00 89.81 82 THR A C 1
ATOM 669 O O . THR A 1 82 ? -4.001 -0.353 7.351 1.00 89.81 82 THR A O 1
ATOM 672 N N . LEU A 1 83 ? -5.188 0.515 5.645 1.00 89.88 83 LEU A N 1
ATOM 673 C CA . LEU A 1 83 ? -4.863 -0.477 4.626 1.00 89.88 83 LEU A CA 1
ATOM 674 C C . LEU A 1 83 ? -3.942 0.115 3.557 1.00 89.88 83 LEU A C 1
ATOM 676 O O . LEU A 1 83 ? -4.324 1.039 2.828 1.00 89.88 83 LEU A O 1
ATOM 680 N N . LEU A 1 84 ? -2.750 -0.459 3.413 1.00 89.62 84 LEU A N 1
ATOM 681 C CA . LEU A 1 84 ? -1.819 -0.114 2.344 1.00 89.62 84 LEU A CA 1
ATOM 682 C C . LEU A 1 84 ? -1.549 -1.322 1.458 1.00 89.62 84 LEU A C 1
ATOM 684 O O . LEU A 1 84 ? -1.210 -2.403 1.921 1.00 89.62 84 LEU A O 1
ATOM 688 N N . HIS A 1 85 ? -1.655 -1.115 0.155 1.00 89.12 85 HIS A N 1
ATOM 689 C CA . HIS A 1 85 ? -1.230 -2.082 -0.839 1.00 89.12 85 HIS A CA 1
ATOM 690 C C . HIS A 1 85 ? -0.154 -1.433 -1.702 1.00 89.12 85 HIS A C 1
ATOM 692 O O . HIS A 1 85 ? -0.404 -0.412 -2.341 1.00 89.12 85 HIS A O 1
ATOM 698 N N . VAL A 1 86 ? 1.029 -2.035 -1.749 1.00 85.81 86 VAL A N 1
ATOM 699 C CA . VAL A 1 86 ? 2.144 -1.597 -2.590 1.00 85.81 86 VAL A CA 1
ATOM 700 C C . VAL A 1 86 ? 2.489 -2.685 -3.605 1.00 85.81 86 VAL A C 1
ATOM 702 O O . VAL A 1 86 ? 2.743 -3.828 -3.239 1.00 85.81 86 VAL A O 1
ATOM 705 N N . ASP A 1 87 ? 2.504 -2.314 -4.881 1.00 83.00 87 ASP A N 1
ATOM 706 C CA . ASP A 1 87 ? 2.908 -3.158 -6.008 1.00 83.00 87 ASP A CA 1
ATOM 707 C C . ASP A 1 87 ? 4.026 -2.435 -6.766 1.00 83.00 87 ASP A C 1
ATOM 709 O O . ASP A 1 87 ? 3.803 -1.357 -7.318 1.00 83.00 87 ASP A O 1
ATOM 713 N N . ILE A 1 88 ? 5.235 -2.990 -6.750 1.00 78.00 88 ILE A N 1
ATOM 714 C CA . ILE A 1 88 ? 6.422 -2.439 -7.411 1.00 78.00 88 ILE A CA 1
ATOM 715 C C . ILE A 1 88 ? 6.813 -3.390 -8.539 1.00 78.00 88 ILE A C 1
ATOM 717 O O . ILE A 1 88 ? 7.598 -4.319 -8.341 1.00 78.00 88 ILE A O 1
ATOM 721 N N . SER A 1 89 ? 6.242 -3.169 -9.726 1.00 69.69 89 SER A N 1
ATOM 722 C CA . SER A 1 89 ? 6.439 -3.996 -10.922 1.00 69.69 89 SER A CA 1
ATOM 723 C C . SER A 1 89 ? 7.233 -3.284 -11.993 1.00 69.69 89 SER A C 1
ATOM 725 O O . SER A 1 89 ? 6.752 -2.366 -12.644 1.00 69.69 89 SER A O 1
ATOM 727 N N . ARG A 1 90 ? 8.452 -3.772 -12.230 1.00 61.03 90 ARG A N 1
ATOM 728 C CA . ARG A 1 90 ? 9.303 -3.281 -13.310 1.00 61.03 90 ARG A CA 1
ATOM 729 C C . ARG A 1 90 ? 8.829 -3.796 -14.670 1.00 61.03 90 ARG A C 1
ATOM 731 O O . ARG A 1 90 ? 8.452 -4.965 -14.801 1.00 61.03 90 ARG A O 1
ATOM 738 N N . ALA A 1 91 ? 8.924 -2.944 -15.688 1.00 52.69 91 ALA A N 1
ATOM 739 C CA . ALA A 1 91 ? 8.899 -3.386 -17.075 1.00 52.69 91 ALA A CA 1
ATOM 740 C C . ALA A 1 91 ? 10.139 -4.272 -17.361 1.00 52.69 91 ALA A C 1
ATOM 742 O O . ALA A 1 91 ? 11.240 -3.934 -16.922 1.00 52.69 91 ALA A O 1
ATOM 743 N N . PRO A 1 92 ? 9.993 -5.403 -18.074 1.00 46.81 92 PRO A N 1
ATOM 744 C CA . PRO A 1 92 ? 11.064 -6.385 -18.268 1.00 46.81 92 PRO A CA 1
ATOM 745 C C . PRO A 1 92 ? 12.275 -5.923 -19.106 1.00 46.81 92 PRO A C 1
ATOM 747 O O . PRO A 1 92 ? 13.160 -6.733 -19.353 1.00 46.81 92 PRO A O 1
ATOM 750 N N . SER A 1 93 ? 12.340 -4.674 -19.573 1.00 45.56 93 SER A N 1
ATOM 751 C CA . SER A 1 93 ? 13.397 -4.196 -20.480 1.00 45.56 93 SER A CA 1
ATOM 752 C C . SER A 1 93 ? 14.614 -3.565 -19.796 1.00 45.56 93 SER A C 1
ATOM 754 O O . SER A 1 93 ? 15.663 -3.476 -20.425 1.00 45.56 93 SER A O 1
ATOM 756 N N . ASP A 1 94 ? 14.526 -3.167 -18.525 1.00 47.38 94 ASP A N 1
ATOM 757 C CA . ASP A 1 94 ? 15.558 -2.325 -17.896 1.00 47.38 94 ASP A CA 1
ATOM 758 C C . ASP A 1 94 ? 16.543 -3.128 -17.021 1.00 47.38 94 ASP A C 1
ATOM 760 O O . ASP A 1 94 ? 16.925 -2.697 -15.939 1.00 47.38 94 ASP A O 1
ATOM 764 N N . PHE A 1 95 ? 16.974 -4.315 -17.452 1.00 44.25 95 PHE A N 1
ATOM 765 C CA . PHE A 1 95 ? 17.961 -5.149 -16.737 1.00 44.25 95 PHE A CA 1
ATOM 766 C C . PHE A 1 95 ? 19.405 -4.603 -16.814 1.00 44.25 95 PHE A C 1
ATOM 768 O O . PHE A 1 95 ? 20.346 -5.351 -17.061 1.00 44.25 95 PHE A O 1
ATOM 775 N N . THR A 1 96 ? 19.610 -3.299 -16.625 1.00 41.88 96 THR A N 1
ATOM 776 C CA . THR A 1 96 ? 20.939 -2.752 -16.325 1.00 41.88 96 THR A CA 1
ATOM 777 C C . THR A 1 96 ? 21.127 -2.709 -14.806 1.00 41.88 96 THR A C 1
ATOM 779 O O . THR A 1 96 ? 20.350 -2.093 -14.071 1.00 41.88 96 THR A O 1
ATOM 782 N N . ASP A 1 97 ? 22.139 -3.448 -14.355 1.00 38.28 97 ASP A N 1
ATOM 783 C CA . ASP A 1 97 ? 22.321 -4.024 -13.016 1.00 38.28 97 ASP A CA 1
ATOM 784 C C . ASP A 1 97 ? 22.543 -3.058 -11.832 1.00 38.28 97 ASP A C 1
ATOM 786 O O . ASP A 1 97 ? 22.665 -3.524 -10.706 1.00 38.28 97 ASP A O 1
ATOM 790 N N . ASP A 1 98 ? 22.515 -1.734 -12.007 1.00 35.84 98 ASP A N 1
ATOM 791 C CA . ASP A 1 98 ? 22.908 -0.794 -10.933 1.00 35.84 98 ASP A CA 1
ATOM 792 C C . ASP A 1 98 ? 21.837 0.225 -10.511 1.00 35.84 98 ASP A C 1
ATOM 794 O O . ASP A 1 98 ? 22.063 1.057 -9.633 1.00 35.84 98 ASP A O 1
ATOM 798 N N . TYR A 1 99 ? 20.629 0.141 -11.068 1.00 40.28 99 TYR A N 1
ATOM 799 C CA . TYR A 1 99 ? 19.496 0.969 -10.643 1.00 40.28 99 TYR A CA 1
ATOM 800 C C . TYR A 1 99 ? 18.422 0.117 -9.967 1.00 40.28 99 TYR A C 1
ATOM 802 O O . TYR A 1 99 ? 17.269 0.079 -10.392 1.00 40.28 99 TYR A O 1
ATOM 810 N N . PHE A 1 100 ? 18.783 -0.548 -8.870 1.00 42.94 100 PHE A N 1
ATOM 811 C CA . PHE A 1 100 ? 17.824 -0.677 -7.778 1.00 42.94 100 PHE A CA 1
ATOM 812 C C . PHE A 1 100 ? 17.803 0.685 -7.085 1.00 42.94 100 PHE A C 1
ATOM 814 O O . PHE A 1 100 ? 18.721 0.964 -6.310 1.00 42.94 100 PHE A O 1
ATOM 821 N N . PRO A 1 101 ? 16.812 1.571 -7.303 1.00 44.81 101 PRO A N 1
ATOM 822 C CA . PRO A 1 101 ? 16.546 2.521 -6.252 1.00 44.81 101 PRO A CA 1
ATOM 823 C C . PRO A 1 101 ? 16.101 1.652 -5.080 1.00 44.81 101 PRO A C 1
ATOM 825 O O . PRO A 1 101 ? 14.996 1.110 -5.093 1.00 44.81 101 PRO A O 1
ATOM 828 N N . ALA A 1 102 ? 16.996 1.482 -4.100 1.00 48.78 102 ALA A N 1
ATOM 829 C CA . ALA A 1 102 ? 16.602 1.269 -2.719 1.00 48.78 102 ALA A CA 1
ATOM 830 C C . ALA A 1 102 ? 15.311 2.052 -2.534 1.00 48.78 102 ALA A C 1
ATOM 832 O O . ALA A 1 102 ? 15.314 3.243 -2.861 1.00 48.78 102 ALA A O 1
ATOM 833 N N . LEU A 1 103 ? 14.234 1.326 -2.219 1.00 53.41 103 LEU A N 1
ATOM 834 C CA . LEU A 1 103 ? 12.885 1.821 -2.005 1.00 53.41 103 LEU A CA 1
ATOM 835 C C . LEU A 1 103 ? 12.839 3.345 -2.008 1.00 53.41 103 LEU A C 1
ATOM 837 O O . LEU A 1 103 ? 13.419 3.938 -1.100 1.00 53.41 103 LEU A O 1
ATOM 841 N N . ALA A 1 104 ? 12.242 3.965 -3.036 1.00 55.50 104 ALA A N 1
ATOM 842 C CA . ALA A 1 104 ? 12.250 5.420 -3.177 1.00 55.50 104 ALA A CA 1
ATOM 843 C C . ALA A 1 104 ? 12.080 6.052 -1.782 1.00 55.50 104 ALA A C 1
ATOM 845 O O . ALA A 1 104 ? 11.072 5.731 -1.141 1.00 55.50 104 ALA A O 1
ATOM 846 N N . PRO A 1 105 ? 13.028 6.875 -1.282 1.00 60.16 105 PRO A N 1
ATOM 847 C CA . PRO A 1 105 ? 13.015 7.428 0.086 1.00 60.16 105 PRO A CA 1
ATOM 848 C C . PRO A 1 105 ? 11.667 8.057 0.495 1.00 60.16 105 PRO A C 1
ATOM 850 O O . PRO A 1 105 ? 11.365 8.316 1.656 1.00 60.16 105 PRO A O 1
ATOM 853 N N . ASP A 1 106 ? 10.828 8.311 -0.498 1.00 63.56 106 ASP A N 1
ATOM 854 C CA . ASP A 1 106 ? 9.498 8.880 -0.450 1.00 63.56 106 ASP A CA 1
ATOM 855 C C . ASP A 1 106 ? 8.412 7.887 0.010 1.00 63.56 106 ASP A C 1
ATOM 857 O O . ASP A 1 106 ? 7.505 8.273 0.748 1.00 63.56 106 ASP A O 1
ATOM 861 N N . LEU A 1 107 ? 8.502 6.610 -0.381 1.00 71.88 107 LEU A N 1
ATOM 862 C CA . LEU A 1 107 ? 7.628 5.551 0.133 1.00 71.88 107 LEU A CA 1
ATOM 863 C C . LEU A 1 107 ? 7.984 5.231 1.588 1.00 71.88 107 LEU A C 1
ATOM 865 O O . LEU A 1 107 ? 7.086 5.080 2.413 1.00 71.88 107 LEU A O 1
ATOM 869 N N . GLU A 1 108 ? 9.276 5.243 1.917 1.00 74.62 108 GLU A N 1
ATOM 870 C CA . GLU A 1 108 ? 9.762 5.193 3.297 1.00 74.62 108 GLU A CA 1
ATOM 871 C C . GLU A 1 108 ? 9.238 6.388 4.107 1.00 74.62 108 GLU A C 1
ATOM 873 O O . GLU A 1 108 ? 8.690 6.204 5.186 1.00 74.62 108 GLU A O 1
ATOM 878 N N . THR A 1 109 ? 9.283 7.610 3.563 1.00 72.94 109 THR A N 1
ATOM 879 C CA . THR A 1 109 ? 8.727 8.805 4.229 1.00 72.94 109 THR A CA 1
ATOM 880 C C . THR A 1 109 ? 7.226 8.667 4.511 1.00 72.94 109 THR A C 1
ATOM 882 O O . THR A 1 109 ? 6.758 9.037 5.591 1.00 72.94 109 THR A O 1
ATOM 885 N N . LEU A 1 110 ? 6.457 8.132 3.558 1.00 77.88 110 LEU A N 1
ATOM 886 C CA . LEU A 1 110 ? 5.027 7.861 3.730 1.00 77.88 110 LEU A CA 1
ATOM 887 C C . LEU A 1 110 ? 4.790 6.824 4.830 1.00 77.88 110 LEU A C 1
ATOM 889 O O . LEU A 1 110 ? 3.966 7.051 5.718 1.00 77.88 110 LEU A O 1
ATOM 893 N N . VAL A 1 111 ? 5.522 5.711 4.777 1.00 80.62 111 VAL A N 1
ATOM 894 C CA . VAL A 1 111 ? 5.465 4.627 5.762 1.00 80.62 111 VAL A CA 1
ATOM 895 C C . VAL A 1 111 ? 5.838 5.135 7.150 1.00 80.62 111 VAL A C 1
ATOM 897 O O . VAL A 1 111 ? 5.114 4.872 8.103 1.00 80.62 111 VAL A O 1
ATOM 900 N N . LEU A 1 112 ? 6.894 5.936 7.275 1.00 79.75 112 LEU A N 1
ATOM 901 C CA . LEU A 1 112 ? 7.322 6.531 8.538 1.00 79.75 112 LEU A CA 1
ATOM 902 C C . LEU A 1 112 ? 6.251 7.461 9.111 1.00 79.75 112 LEU A C 1
ATOM 904 O O . LEU A 1 112 ? 5.888 7.330 10.283 1.00 79.75 112 LEU A O 1
ATOM 908 N N . ARG A 1 113 ? 5.699 8.363 8.288 1.00 79.12 113 ARG A N 1
ATOM 909 C CA . ARG A 1 113 ? 4.674 9.332 8.710 1.00 79.12 113 ARG A CA 1
ATOM 910 C C . ARG A 1 113 ? 3.388 8.658 9.196 1.00 79.12 113 ARG A C 1
ATOM 912 O O . ARG A 1 113 ? 2.760 9.165 10.122 1.00 79.12 113 ARG A O 1
ATOM 919 N N . HIS A 1 114 ? 3.006 7.537 8.589 1.00 80.31 114 HIS A N 1
ATOM 920 C CA . HIS A 1 114 ? 1.748 6.827 8.860 1.00 80.31 114 HIS A CA 1
ATOM 921 C C . HIS A 1 114 ? 1.951 5.458 9.532 1.00 80.31 114 HIS A C 1
ATOM 923 O O . HIS A 1 114 ? 1.036 4.646 9.624 1.00 80.31 114 HIS A O 1
ATOM 929 N N . SER A 1 115 ? 3.144 5.215 10.072 1.00 84.81 115 SER A N 1
ATOM 930 C CA . SER A 1 115 ? 3.557 3.943 10.684 1.00 84.81 115 SER A CA 1
ATOM 931 C C . SER A 1 115 ? 2.646 3.438 11.801 1.00 84.81 115 SER A C 1
ATOM 933 O O . SER A 1 115 ? 2.586 2.238 12.066 1.00 84.81 115 SER A O 1
ATOM 935 N N . ARG A 1 116 ? 1.952 4.364 12.468 1.00 85.00 116 ARG A N 1
ATOM 936 C CA . ARG A 1 116 ? 1.056 4.090 13.597 1.00 85.00 116 ARG A CA 1
ATOM 937 C C . ARG A 1 116 ? -0.402 3.867 13.199 1.00 85.00 116 ARG A C 1
ATOM 939 O O . ARG A 1 116 ? -1.220 3.581 14.063 1.00 85.00 116 ARG A O 1
ATOM 946 N N . THR A 1 117 ? -0.755 4.069 11.932 1.00 85.94 117 THR A N 1
ATOM 947 C CA . THR A 1 117 ? -2.148 3.945 11.473 1.00 85.94 117 THR A CA 1
ATOM 948 C C . THR A 1 117 ? -2.366 2.690 10.643 1.00 85.94 117 THR A C 1
ATOM 950 O O . THR A 1 117 ? -3.460 2.137 10.669 1.00 85.94 117 THR A O 1
ATOM 953 N N . PHE A 1 118 ? -1.332 2.208 9.951 1.00 87.50 118 PHE A N 1
ATOM 954 C CA . PHE A 1 118 ? -1.411 0.988 9.157 1.00 87.50 118 PHE A CA 1
ATOM 955 C C . PHE A 1 118 ? -1.574 -0.256 10.031 1.00 87.50 118 PHE A C 1
ATOM 957 O O . PHE A 1 118 ? -0.664 -0.610 10.778 1.00 87.50 118 PHE A O 1
ATOM 964 N N . SER A 1 119 ? -2.714 -0.929 9.893 1.00 90.88 119 SER A N 1
ATOM 965 C CA . SER A 1 119 ? -2.988 -2.241 10.484 1.00 90.88 119 SER A CA 1
ATOM 966 C C . SER A 1 119 ? -2.752 -3.378 9.491 1.00 90.88 119 SER A C 1
ATOM 968 O O . SER A 1 119 ? -2.415 -4.485 9.911 1.00 90.88 119 SER A O 1
ATOM 970 N N . ASP A 1 120 ? -2.864 -3.108 8.189 1.00 92.19 120 ASP A N 1
ATOM 971 C CA . ASP A 1 120 ? -2.796 -4.121 7.139 1.00 92.19 120 ASP A CA 1
ATOM 972 C C . ASP A 1 120 ? -1.913 -3.648 5.974 1.00 92.19 120 ASP A C 1
ATOM 974 O O . ASP A 1 120 ? -2.112 -2.563 5.412 1.00 92.19 120 ASP A O 1
ATOM 978 N N . LEU A 1 121 ? -0.955 -4.489 5.579 1.00 89.69 121 LEU A N 1
ATOM 979 C CA . LEU A 1 121 ? -0.066 -4.259 4.441 1.00 89.69 121 LEU A CA 1
ATOM 980 C C . LEU A 1 121 ? -0.125 -5.442 3.471 1.00 89.69 121 LEU A C 1
ATOM 982 O O . LEU A 1 121 ? 0.187 -6.568 3.851 1.00 89.69 121 LEU A O 1
ATOM 986 N N . ALA A 1 122 ? -0.436 -5.169 2.204 1.00 88.94 122 ALA A N 1
ATOM 987 C CA . ALA A 1 122 ? -0.156 -6.073 1.089 1.00 88.94 122 ALA A CA 1
ATOM 988 C C . ALA A 1 122 ? 1.022 -5.547 0.275 1.00 88.94 122 ALA A C 1
ATOM 990 O O . ALA A 1 122 ? 1.033 -4.387 -0.142 1.00 88.94 122 ALA A O 1
ATOM 991 N N . LEU A 1 123 ? 1.989 -6.415 0.012 1.00 84.44 123 LEU A N 1
ATOM 992 C CA . LEU A 1 123 ? 3.217 -6.066 -0.671 1.00 84.44 123 LEU A CA 1
ATOM 993 C C . LEU A 1 123 ? 3.535 -7.040 -1.796 1.00 84.44 123 LEU A C 1
ATOM 995 O O . LEU A 1 123 ? 3.535 -8.261 -1.632 1.00 84.44 123 LEU A O 1
ATOM 999 N N . TRP A 1 124 ? 3.875 -6.478 -2.943 1.00 82.12 124 TRP A N 1
ATOM 1000 C CA . TRP A 1 124 ? 4.513 -7.194 -4.028 1.00 82.12 124 TRP A CA 1
ATOM 1001 C C . TRP A 1 124 ? 5.652 -6.333 -4.569 1.00 82.12 124 TRP A C 1
ATOM 1003 O O . TRP A 1 124 ? 5.436 -5.187 -4.961 1.00 82.12 124 TRP A O 1
ATOM 1013 N N . SER A 1 125 ? 6.866 -6.875 -4.581 1.00 75.12 125 SER A N 1
ATOM 1014 C CA . SER A 1 125 ? 8.008 -6.293 -5.282 1.00 75.12 125 SER A CA 1
ATOM 1015 C C . SER A 1 125 ? 8.782 -7.395 -5.989 1.00 75.12 125 SER A C 1
ATOM 1017 O O . SER A 1 125 ? 8.905 -8.503 -5.471 1.00 75.12 125 SER A O 1
ATOM 1019 N N . SER A 1 126 ? 9.351 -7.086 -7.153 1.00 71.69 126 SER A N 1
ATOM 1020 C CA . SER A 1 126 ? 10.356 -7.943 -7.794 1.00 71.69 126 SER A CA 1
ATOM 1021 C C . SER A 1 126 ? 11.681 -8.013 -7.017 1.00 71.69 126 SER A C 1
ATOM 1023 O O . SER A 1 126 ? 12.511 -8.869 -7.309 1.00 71.69 126 SER A O 1
ATOM 1025 N N . SER A 1 127 ? 11.892 -7.116 -6.048 1.00 71.69 127 SER A N 1
ATOM 1026 C CA . SER A 1 127 ? 13.074 -7.031 -5.191 1.00 71.69 127 SER A CA 1
ATOM 1027 C C . SER A 1 127 ? 12.709 -7.379 -3.749 1.00 71.69 127 SER A C 1
ATOM 1029 O O . SER A 1 127 ? 12.017 -6.591 -3.100 1.00 71.69 127 SER A O 1
ATOM 1031 N N . PRO A 1 128 ? 13.226 -8.480 -3.175 1.00 65.94 128 PRO A N 1
ATOM 1032 C CA . PRO A 1 128 ? 13.001 -8.774 -1.766 1.00 65.94 128 PRO A CA 1
ATOM 1033 C C . PRO A 1 128 ? 13.433 -7.617 -0.863 1.00 65.94 128 PRO A C 1
ATOM 1035 O O . PRO A 1 128 ? 12.746 -7.338 0.111 1.00 65.94 128 PRO A O 1
ATOM 1038 N N . ARG A 1 129 ? 14.542 -6.917 -1.180 1.00 69.25 129 ARG A N 1
ATOM 1039 C CA . ARG A 1 129 ? 15.139 -5.848 -0.342 1.00 69.25 129 ARG A CA 1
ATOM 1040 C C . ARG A 1 129 ? 14.177 -4.696 -0.048 1.00 69.25 129 ARG A C 1
ATOM 1042 O O . ARG A 1 129 ? 14.270 -4.086 1.014 1.00 69.25 129 ARG A O 1
ATOM 1049 N N . ASP A 1 130 ? 13.218 -4.453 -0.932 1.00 69.00 130 ASP A N 1
ATOM 1050 C CA . ASP A 1 130 ? 12.189 -3.427 -0.753 1.00 69.00 130 ASP A CA 1
ATOM 1051 C C . ASP A 1 130 ? 11.291 -3.724 0.456 1.00 69.00 130 ASP A C 1
ATOM 1053 O O . ASP A 1 130 ? 10.796 -2.824 1.133 1.00 69.00 130 ASP A O 1
ATOM 1057 N N . HIS A 1 131 ? 11.118 -4.998 0.795 1.00 72.31 131 HIS A N 1
ATOM 1058 C CA . HIS A 1 131 ? 10.265 -5.393 1.904 1.00 72.31 131 HIS A CA 1
ATOM 1059 C C . HIS A 1 131 ? 10.814 -4.900 3.259 1.00 72.31 131 HIS A C 1
ATOM 1061 O O . HIS A 1 131 ? 10.031 -4.555 4.142 1.00 72.31 131 HIS A O 1
ATOM 1067 N N . PHE A 1 132 ? 12.140 -4.760 3.409 1.00 72.56 132 PHE A N 1
ATOM 1068 C CA . PHE A 1 132 ? 12.802 -4.334 4.653 1.00 72.56 132 PHE A CA 1
ATOM 1069 C C . PHE A 1 132 ? 12.347 -2.942 5.087 1.00 72.56 132 PHE A C 1
ATOM 1071 O O . PHE A 1 132 ? 11.855 -2.736 6.200 1.00 72.56 132 PHE A O 1
ATOM 1078 N N . HIS A 1 133 ? 12.525 -1.986 4.178 1.00 73.56 133 HIS A N 1
ATOM 1079 C CA . HIS A 1 133 ? 12.300 -0.565 4.426 1.00 73.56 133 HIS A CA 1
ATOM 1080 C C . HIS A 1 133 ? 10.814 -0.248 4.599 1.00 73.56 133 HIS A C 1
ATOM 1082 O O . HIS A 1 133 ? 10.452 0.715 5.267 1.00 73.56 133 HIS A O 1
ATOM 1088 N N . LEU A 1 134 ? 9.948 -1.084 4.024 1.00 78.88 134 LEU A N 1
ATOM 1089 C CA . LEU A 1 134 ? 8.503 -0.945 4.130 1.00 78.88 134 LEU A CA 1
ATOM 1090 C C . LEU A 1 134 ? 7.933 -1.484 5.431 1.00 78.88 134 LEU A C 1
ATOM 1092 O O . LEU A 1 134 ? 7.030 -0.875 5.991 1.00 78.88 134 LEU A O 1
ATOM 1096 N N . ILE A 1 135 ? 8.413 -2.641 5.875 1.00 82.94 135 ILE A N 1
ATOM 1097 C CA . ILE A 1 135 ? 7.776 -3.387 6.960 1.00 82.94 135 ILE A CA 1
ATOM 1098 C C . ILE A 1 135 ? 8.295 -2.922 8.320 1.00 82.94 135 ILE A C 1
ATOM 1100 O O . ILE A 1 135 ? 7.504 -2.704 9.237 1.00 82.94 135 ILE A O 1
ATOM 1104 N N . SER A 1 136 ? 9.612 -2.728 8.445 1.00 82.12 136 SER A N 1
ATOM 1105 C CA . SER A 1 136 ? 10.256 -2.432 9.732 1.00 82.12 136 SER A CA 1
ATOM 1106 C C . SER A 1 136 ? 9.699 -1.212 10.484 1.00 82.12 136 SER A C 1
ATOM 1108 O O . SER A 1 136 ? 9.612 -1.289 11.712 1.00 82.12 136 SER A O 1
ATOM 1110 N N . PRO A 1 137 ? 9.258 -0.114 9.835 1.00 84.94 137 PRO A N 1
ATOM 1111 C CA . PRO A 1 137 ? 8.758 1.041 10.573 1.00 84.94 137 PRO A CA 1
ATOM 1112 C C . PRO A 1 137 ? 7.291 0.909 11.011 1.00 84.94 137 PRO A C 1
ATOM 1114 O O . PRO A 1 137 ? 6.826 1.732 11.798 1.00 84.94 137 PRO A O 1
ATOM 1117 N N . LEU A 1 138 ? 6.539 -0.080 10.513 1.00 87.31 138 LEU A N 1
ATOM 1118 C CA . LEU A 1 138 ? 5.088 -0.199 10.707 1.00 87.31 138 LEU A CA 1
ATOM 1119 C C . LEU A 1 138 ? 4.730 -0.798 12.071 1.00 87.31 138 LEU A C 1
ATOM 1121 O O . LEU A 1 138 ? 4.326 -1.949 12.200 1.00 87.31 138 LEU A O 1
ATOM 1125 N N . THR A 1 139 ? 4.858 0.013 13.114 1.00 87.62 139 THR A N 1
ATOM 1126 C CA . THR A 1 139 ? 4.676 -0.430 14.507 1.00 87.62 139 THR A CA 1
ATOM 1127 C C . THR A 1 139 ? 3.252 -0.871 14.858 1.00 87.62 139 THR A C 1
ATOM 1129 O O . THR A 1 139 ? 3.077 -1.613 15.819 1.00 87.62 139 THR A O 1
ATOM 1132 N N . SER A 1 140 ? 2.232 -0.456 14.102 1.00 89.88 140 SER A N 1
ATOM 1133 C CA . SER A 1 140 ? 0.827 -0.850 14.333 1.00 89.88 140 SER A CA 1
ATOM 1134 C C . SER A 1 140 ? 0.325 -1.971 13.418 1.00 89.88 140 SER A C 1
ATOM 1136 O O . SER A 1 140 ? -0.853 -2.324 13.477 1.00 89.88 140 SER A O 1
ATOM 1138 N N . LEU A 1 141 ? 1.211 -2.540 12.596 1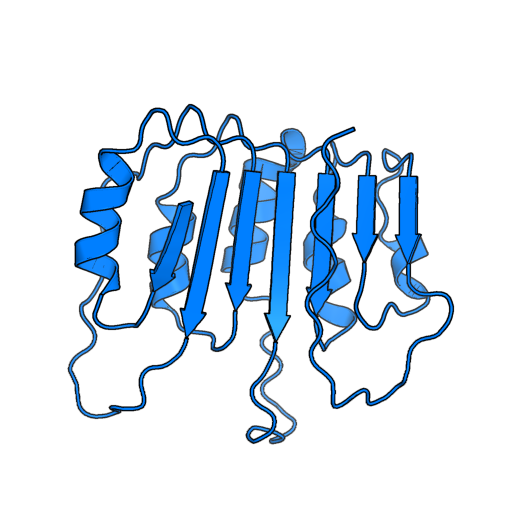.00 91.50 141 LEU A N 1
ATOM 1139 C CA . LEU A 1 141 ? 0.867 -3.576 11.632 1.00 91.50 141 LEU A CA 1
ATOM 1140 C C . LEU A 1 141 ? 0.421 -4.857 12.340 1.00 91.50 141 LEU A C 1
ATOM 1142 O O . LEU A 1 141 ? 1.161 -5.392 13.157 1.00 91.50 141 LEU A O 1
ATOM 1146 N N . ARG A 1 142 ? -0.759 -5.369 11.989 1.00 93.31 142 ARG A N 1
ATOM 1147 C CA . ARG A 1 142 ? -1.295 -6.649 12.478 1.00 93.31 142 ARG A CA 1
ATOM 1148 C C . ARG A 1 142 ? -1.328 -7.718 11.399 1.00 93.31 142 ARG A C 1
ATOM 1150 O O . ARG A 1 142 ? -1.101 -8.886 11.703 1.00 93.31 142 ARG A O 1
ATOM 1157 N N . ARG A 1 143 ? -1.597 -7.335 10.149 1.00 92.75 143 ARG A N 1
ATOM 1158 C CA . ARG A 1 143 ? -1.663 -8.260 9.012 1.00 92.75 143 ARG A CA 1
ATOM 1159 C C . ARG A 1 143 ? -0.665 -7.874 7.932 1.00 92.75 143 ARG A C 1
ATOM 1161 O O . ARG A 1 143 ? -0.639 -6.732 7.473 1.00 92.75 143 ARG A O 1
ATOM 1168 N N . LEU A 1 144 ? 0.136 -8.843 7.509 1.00 90.25 144 LEU A N 1
ATOM 1169 C CA . LEU A 1 144 ? 1.144 -8.690 6.470 1.00 90.25 144 LEU A CA 1
ATOM 1170 C C . LEU A 1 144 ? 0.953 -9.769 5.404 1.00 90.25 144 LEU A C 1
ATOM 1172 O O . LEU A 1 144 ? 1.137 -10.952 5.670 1.00 90.25 144 LEU A O 1
ATOM 1176 N N . LEU A 1 145 ? 0.630 -9.347 4.186 1.00 89.38 145 LEU A N 1
ATOM 1177 C CA . LEU A 1 145 ? 0.609 -10.187 2.995 1.00 89.38 145 LEU A CA 1
ATOM 1178 C C . LEU A 1 145 ? 1.780 -9.796 2.099 1.00 89.38 145 LEU A C 1
ATOM 1180 O O . LEU A 1 145 ? 1.869 -8.657 1.649 1.00 89.38 145 LEU A O 1
ATOM 1184 N N . ILE A 1 146 ? 2.650 -10.743 1.779 1.00 85.88 146 ILE A N 1
ATOM 1185 C CA . ILE A 1 146 ? 3.689 -10.576 0.766 1.00 85.88 146 ILE A CA 1
ATOM 1186 C C . ILE A 1 146 ? 3.372 -11.558 -0.344 1.00 85.88 146 ILE A C 1
ATOM 1188 O O . IL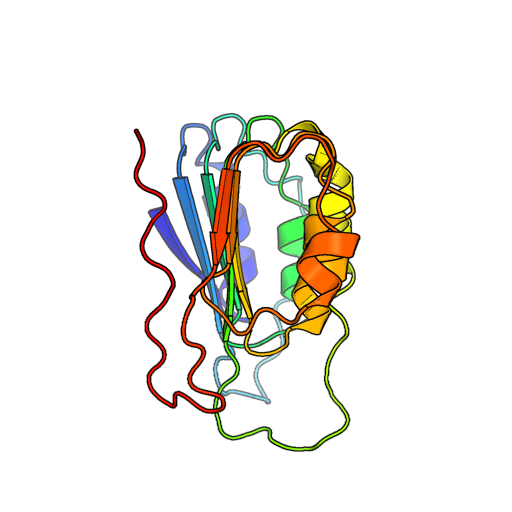E A 1 146 ? 3.384 -12.753 -0.106 1.00 85.88 146 ILE A O 1
ATOM 1192 N N . ALA A 1 147 ? 3.087 -11.077 -1.549 1.00 78.38 147 ALA A N 1
ATOM 1193 C CA . ALA A 1 147 ? 2.785 -11.933 -2.700 1.00 78.38 147 ALA A CA 1
ATOM 1194 C C . ALA A 1 147 ? 3.968 -12.094 -3.670 1.00 78.38 147 ALA A C 1
ATOM 1196 O O . ALA A 1 147 ? 3.873 -12.851 -4.634 1.00 78.38 147 ALA A O 1
ATOM 1197 N N . GLY A 1 148 ? 5.052 -11.343 -3.458 1.00 70.88 148 GLY A N 1
ATOM 1198 C CA . GLY A 1 148 ? 6.282 -11.408 -4.250 1.00 70.88 148 GLY A CA 1
ATOM 1199 C C . GLY A 1 148 ? 7.351 -12.319 -3.630 1.00 70.88 148 GLY A C 1
ATOM 1200 O O . GLY A 1 148 ? 7.099 -12.954 -2.603 1.00 70.88 148 GLY A O 1
ATOM 1201 N N . PRO A 1 149 ? 8.556 -12.382 -4.225 1.00 68.88 149 PRO A N 1
ATOM 1202 C CA . PRO A 1 149 ? 9.700 -13.058 -3.626 1.00 68.88 149 PRO A CA 1
ATOM 1203 C C . PRO A 1 149 ? 10.004 -12.497 -2.228 1.00 68.88 149 PRO A C 1
ATOM 1205 O O . PRO A 1 149 ? 10.363 -11.333 -2.062 1.00 68.88 149 PRO A O 1
ATOM 1208 N N . ALA A 1 150 ? 9.845 -13.339 -1.212 1.00 69.38 150 ALA A N 1
ATOM 1209 C CA . ALA A 1 150 ? 10.150 -13.058 0.183 1.00 69.38 150 ALA A CA 1
ATOM 1210 C C . ALA A 1 150 ? 11.364 -13.890 0.596 1.00 69.38 150 ALA A C 1
ATOM 1212 O O . ALA A 1 150 ? 11.311 -15.118 0.616 1.00 69.38 150 ALA A O 1
ATOM 1213 N N . ASP A 1 151 ? 12.460 -13.218 0.916 1.00 70.69 151 ASP A N 1
ATOM 1214 C CA . ASP A 1 151 ? 13.669 -13.871 1.403 1.00 70.69 151 ASP A CA 1
ATOM 1215 C C . ASP A 1 151 ? 13.592 -14.061 2.935 1.00 70.69 151 ASP A C 1
ATOM 1217 O O . ASP A 1 151 ? 12.821 -13.401 3.636 1.00 70.69 151 ASP A O 1
ATOM 1221 N N . SER A 1 152 ? 14.376 -15.001 3.456 1.00 69.12 152 SER A N 1
ATOM 1222 C CA . SER A 1 152 ? 14.387 -15.491 4.843 1.00 69.12 152 SER A CA 1
ATOM 1223 C C . SER A 1 152 ? 14.520 -14.401 5.913 1.00 69.12 152 SER A C 1
ATOM 1225 O O . SER A 1 152 ? 14.077 -14.576 7.049 1.00 69.12 152 SER A O 1
ATOM 1227 N N . TRP A 1 153 ? 15.102 -13.253 5.569 1.00 69.19 153 TRP A N 1
ATOM 1228 C CA . TRP A 1 153 ? 15.270 -12.130 6.485 1.00 69.19 153 TRP A CA 1
ATOM 1229 C C . TRP A 1 153 ? 13.968 -11.376 6.777 1.00 69.19 153 TRP A C 1
ATOM 1231 O O . TRP A 1 153 ? 13.944 -10.625 7.750 1.00 69.19 153 TRP A O 1
ATOM 1241 N N . ILE A 1 154 ? 12.878 -11.612 6.035 1.00 72.00 154 ILE A N 1
ATOM 1242 C CA . ILE A 1 154 ? 11.564 -11.004 6.311 1.00 72.00 154 ILE A CA 1
ATOM 1243 C C . ILE A 1 154 ? 11.098 -11.270 7.751 1.00 72.00 154 ILE A C 1
ATOM 1245 O O . ILE A 1 154 ? 10.551 -10.390 8.414 1.00 72.00 154 ILE A O 1
ATOM 1249 N N . LEU A 1 155 ? 11.412 -12.460 8.273 1.00 72.44 155 LEU A N 1
ATOM 1250 C CA . LEU A 1 155 ? 11.101 -12.867 9.644 1.00 72.44 155 LEU A CA 1
ATOM 1251 C C . LEU A 1 155 ? 11.918 -12.093 10.688 1.00 72.44 155 LEU A C 1
ATOM 1253 O O . LEU A 1 155 ? 11.488 -11.966 11.828 1.00 72.44 155 LEU A O 1
ATOM 1257 N N . ARG A 1 156 ? 13.087 -11.559 10.313 1.00 72.38 156 ARG A N 1
ATOM 1258 C CA . ARG A 1 156 ? 13.930 -10.730 11.193 1.00 72.38 156 ARG A CA 1
ATOM 1259 C C . ARG A 1 156 ? 13.470 -9.276 11.238 1.00 72.38 156 ARG A C 1
ATOM 1261 O O . ARG A 1 156 ? 13.847 -8.551 12.150 1.00 72.38 156 ARG A O 1
ATOM 1268 N N . THR A 1 157 ? 12.705 -8.846 10.241 1.00 75.12 157 THR A N 1
ATOM 1269 C CA . THR A 1 157 ? 12.278 -7.450 10.064 1.00 75.12 157 THR A CA 1
ATOM 1270 C C . THR A 1 157 ? 10.826 -7.211 10.427 1.00 75.12 157 THR A C 1
ATOM 1272 O O . THR A 1 157 ? 10.366 -6.073 10.398 1.00 75.12 157 THR A O 1
ATOM 1275 N N . MET A 1 158 ? 10.093 -8.285 10.708 1.00 81.75 158 MET A N 1
ATOM 1276 C CA . MET A 1 158 ? 8.677 -8.232 11.017 1.00 81.75 158 MET A CA 1
ATOM 1277 C C . MET A 1 158 ? 8.457 -7.574 12.388 1.00 81.75 158 MET A C 1
ATOM 1279 O O . MET A 1 158 ? 9.060 -8.014 13.372 1.00 81.75 158 MET A O 1
ATOM 1283 N N . PRO A 1 159 ? 7.594 -6.546 12.484 1.00 86.44 159 PRO A N 1
ATOM 1284 C CA . PRO A 1 159 ? 7.159 -6.011 13.763 1.00 86.44 159 PRO A CA 1
ATOM 1285 C C . PRO A 1 159 ? 6.551 -7.116 14.630 1.00 86.44 159 PRO A C 1
ATOM 1287 O O . PRO A 1 159 ? 5.807 -7.963 14.139 1.00 86.44 159 PRO A O 1
ATOM 1290 N N . SER A 1 160 ? 6.816 -7.084 15.937 1.00 87.50 160 SER A N 1
ATOM 1291 C CA . SER A 1 160 ? 6.245 -8.047 16.892 1.00 87.50 160 SER A CA 1
ATOM 1292 C C . SER A 1 160 ? 4.721 -7.956 17.021 1.00 87.50 160 SER A C 1
ATOM 1294 O O . SER A 1 160 ? 4.101 -8.830 17.615 1.00 87.50 160 SER A O 1
ATOM 1296 N N . THR A 1 161 ? 4.123 -6.894 16.483 1.00 90.31 161 THR A N 1
ATOM 1297 C CA . THR A 1 161 ? 2.681 -6.654 16.436 1.00 90.31 161 THR A CA 1
ATOM 1298 C C . THR A 1 161 ? 1.966 -7.417 15.323 1.00 90.31 161 THR A C 1
ATOM 1300 O O . THR A 1 161 ? 0.738 -7.467 15.335 1.00 90.31 161 THR A O 1
ATOM 1303 N N . VAL A 1 162 ? 2.701 -8.036 14.390 1.00 91.38 162 VAL A N 1
ATOM 1304 C CA . VAL A 1 162 ? 2.110 -8.827 13.306 1.00 91.38 162 VAL A CA 1
ATOM 1305 C C . VAL A 1 162 ? 1.538 -10.131 13.863 1.00 91.38 162 VAL A C 1
ATOM 1307 O O . VAL A 1 162 ? 2.265 -11.001 14.337 1.00 91.38 162 VAL A O 1
ATOM 1310 N N . GLU A 1 163 ? 0.219 -10.266 13.767 1.00 92.94 163 GLU A N 1
ATOM 1311 C CA . GLU A 1 163 ? -0.566 -11.420 14.215 1.00 92.94 163 GLU A CA 1
ATOM 1312 C C . GLU A 1 163 ? -0.843 -12.400 13.062 1.00 92.94 163 GLU A C 1
ATOM 1314 O O . GLU A 1 163 ? -1.019 -13.596 13.289 1.00 92.94 163 GLU A O 1
ATOM 1319 N N . GLN A 1 164 ? -0.864 -11.909 11.817 1.00 91.69 164 GLN A N 1
ATOM 1320 C CA . GLN A 1 164 ? -1.135 -12.701 10.617 1.00 91.69 164 GLN A CA 1
ATOM 1321 C C . GLN A 1 164 ? -0.102 -12.405 9.528 1.00 91.69 164 GLN A C 1
ATOM 1323 O O . GLN A 1 164 ? 0.037 -11.263 9.084 1.00 91.69 164 GLN A O 1
ATOM 1328 N N . LEU A 1 165 ? 0.589 -13.453 9.076 1.00 88.50 165 LEU A N 1
ATOM 1329 C CA . LEU A 1 165 ? 1.567 -13.402 7.994 1.00 88.50 165 LEU A CA 1
ATOM 1330 C C . LEU A 1 165 ? 1.144 -14.344 6.866 1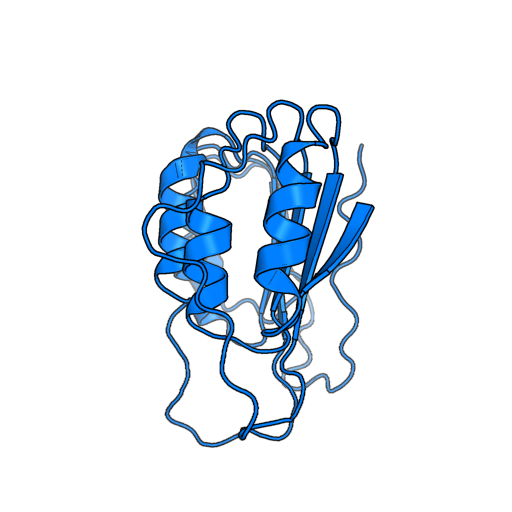.00 88.50 165 LEU A C 1
ATOM 1332 O O . LEU A 1 165 ? 0.998 -15.548 7.074 1.00 88.50 165 LEU A O 1
ATOM 1336 N N . GLU A 1 166 ? 1.017 -13.801 5.662 1.00 87.88 166 GLU A N 1
ATOM 1337 C CA . GLU A 1 166 ? 0.767 -14.556 4.440 1.00 87.88 166 GLU A CA 1
ATOM 1338 C C . GLU A 1 166 ? 1.940 -14.360 3.477 1.00 87.88 166 GLU A C 1
ATOM 1340 O O . GLU A 1 166 ? 2.237 -13.244 3.051 1.00 87.88 166 GLU A O 1
ATOM 1345 N N . VAL A 1 167 ? 2.622 -15.455 3.142 1.00 83.56 167 VAL A N 1
ATOM 1346 C CA . VAL A 1 167 ? 3.758 -15.485 2.210 1.00 83.56 167 VAL A CA 1
ATOM 1347 C C . VAL A 1 167 ? 3.592 -16.657 1.237 1.00 83.56 167 VAL A C 1
ATOM 1349 O O . VAL A 1 167 ? 3.115 -17.719 1.648 1.00 83.56 167 VAL A O 1
ATOM 1352 N N . PRO A 1 168 ? 3.975 -16.530 -0.046 1.00 74.12 168 PRO A N 1
ATOM 1353 C CA . PRO A 1 168 ? 3.933 -17.642 -0.980 1.00 74.12 168 PRO A CA 1
ATOM 1354 C C . PRO A 1 168 ? 4.924 -18.722 -0.541 1.00 74.12 168 PRO A C 1
ATOM 1356 O O . PRO A 1 168 ? 6.129 -18.479 -0.468 1.00 74.12 168 PRO A O 1
ATOM 1359 N N . LEU A 1 169 ? 4.412 -19.933 -0.297 1.00 65.94 169 LEU A N 1
ATOM 1360 C CA . LEU A 1 169 ? 5.220 -21.118 0.028 1.00 65.94 169 LEU A CA 1
ATOM 1361 C C . LEU A 1 169 ? 6.116 -21.554 -1.141 1.00 65.94 169 LEU A C 1
ATOM 1363 O O . LEU A 1 169 ? 7.170 -22.146 -0.931 1.00 65.94 169 LEU A O 1
ATOM 1367 N N . PHE A 1 170 ? 5.706 -21.237 -2.372 1.00 62.06 170 PHE A N 1
ATOM 1368 C CA . PHE A 1 170 ? 6.451 -21.523 -3.591 1.00 62.06 170 PHE A CA 1
ATOM 1369 C C . PHE A 1 170 ? 6.680 -20.224 -4.353 1.00 62.06 170 PHE A C 1
ATOM 1371 O O . PHE A 1 170 ? 5.750 -19.629 -4.896 1.00 62.06 170 PHE A O 1
ATOM 1378 N N . GLN A 1 171 ? 7.933 -19.787 -4.393 1.00 56.34 171 GLN A N 1
ATOM 1379 C CA . GLN A 1 171 ? 8.350 -18.635 -5.176 1.00 56.34 171 GLN A CA 1
ATOM 1380 C C . GLN A 1 171 ? 8.933 -19.163 -6.478 1.00 56.34 171 GLN A C 1
ATOM 1382 O O . GLN A 1 171 ? 9.957 -19.839 -6.474 1.00 56.34 171 GLN A O 1
ATOM 1387 N N . GLN A 1 172 ? 8.275 -18.893 -7.604 1.00 49.44 172 GLN A N 1
ATOM 1388 C CA . GLN A 1 172 ? 8.932 -19.080 -8.890 1.00 49.44 172 GLN A CA 1
ATOM 1389 C C . GLN A 1 172 ? 10.022 -18.006 -8.989 1.00 49.44 172 GLN A C 1
ATOM 1391 O O . GLN A 1 172 ? 9.673 -16.824 -9.030 1.00 49.44 172 GLN A O 1
ATOM 1396 N N . PRO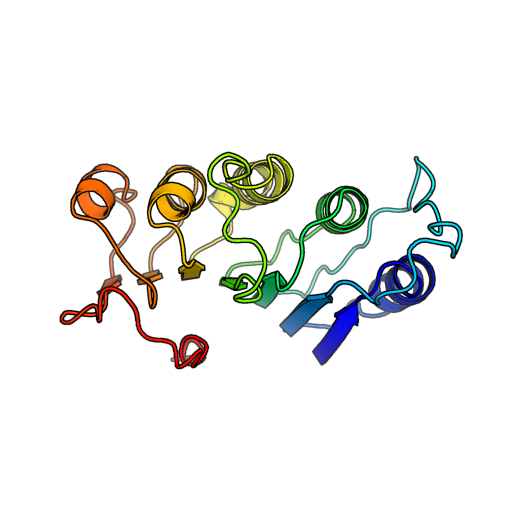 A 1 173 ? 11.315 -18.377 -9.034 1.00 42.19 173 PRO A N 1
ATOM 1397 C CA . PRO A 1 173 ? 12.412 -17.411 -8.970 1.00 42.19 173 PRO A CA 1
ATOM 1398 C C . PRO A 1 173 ? 12.355 -16.374 -10.102 1.00 42.19 173 PRO A C 1
ATOM 1400 O O . PRO A 1 173 ? 12.888 -15.280 -9.955 1.00 42.19 173 PRO A O 1
ATOM 1403 N N . HIS A 1 174 ? 11.643 -16.673 -11.198 1.00 42.56 174 HIS A N 1
ATOM 1404 C CA . HIS A 1 174 ? 11.510 -15.810 -12.371 1.00 42.56 174 HIS A CA 1
ATOM 1405 C C . HIS A 1 174 ? 10.125 -15.914 -13.043 1.00 42.56 174 HIS A C 1
ATOM 1407 O O . HIS A 1 174 ? 10.039 -16.088 -14.262 1.00 42.56 174 HIS A O 1
ATOM 1413 N N . ALA A 1 175 ? 9.021 -15.848 -12.286 1.00 40.12 175 ALA A N 1
ATOM 1414 C CA . ALA A 1 175 ? 7.687 -15.822 -12.897 1.00 40.12 175 ALA A CA 1
ATOM 1415 C C . ALA A 1 175 ? 7.509 -14.564 -13.765 1.00 40.12 175 ALA A C 1
ATOM 1417 O O . ALA A 1 175 ? 7.267 -13.468 -13.267 1.00 40.12 175 ALA A O 1
ATOM 1418 N N . ARG A 1 176 ? 7.580 -14.737 -15.089 1.00 40.56 176 ARG A N 1
ATOM 1419 C CA . ARG A 1 176 ? 7.252 -13.714 -16.102 1.00 40.56 176 ARG A CA 1
ATOM 1420 C C . ARG A 1 176 ? 5.760 -13.339 -16.121 1.00 40.56 176 ARG A C 1
ATOM 1422 O O . ARG A 1 176 ? 5.358 -12.452 -16.866 1.00 40.56 176 ARG A O 1
ATOM 1429 N N . SER A 1 177 ? 4.928 -14.023 -15.337 1.00 41.84 177 SER A N 1
ATOM 1430 C CA . SER A 1 177 ? 3.490 -13.790 -15.232 1.00 41.84 177 SER A CA 1
ATOM 1431 C C . SER A 1 177 ? 3.174 -12.907 -14.025 1.00 41.84 177 SER A C 1
ATOM 1433 O O . SER A 1 177 ? 3.005 -13.381 -12.902 1.00 41.84 177 SER A O 1
ATOM 1435 N N . TYR A 1 178 ? 3.092 -11.607 -14.304 1.00 47.59 178 TYR A N 1
ATOM 1436 C CA . TYR A 1 178 ? 2.704 -10.521 -13.407 1.00 47.59 178 TYR A CA 1
ATOM 1437 C C . TYR A 1 178 ? 1.218 -10.597 -13.039 1.00 47.59 178 TYR A C 1
ATOM 1439 O O . TYR A 1 178 ? 0.405 -9.817 -13.541 1.00 47.59 178 TYR A O 1
ATOM 1447 N N . LEU A 1 179 ? 0.831 -11.536 -12.181 1.00 42.22 179 LEU A N 1
ATOM 1448 C CA . LEU A 1 179 ? -0.468 -11.433 -11.528 1.00 42.22 179 LEU A CA 1
ATOM 1449 C C . LEU A 1 179 ? -0.291 -10.585 -10.268 1.00 42.22 179 LEU A C 1
ATOM 1451 O O . LEU A 1 179 ? 0.511 -10.954 -9.409 1.00 42.22 179 LEU A O 1
ATOM 1455 N N . PRO A 1 180 ? -0.979 -9.432 -10.165 1.00 44.50 180 PRO A N 1
ATOM 1456 C CA . PRO A 1 180 ? -0.929 -8.651 -8.945 1.00 44.50 180 PRO A CA 1
ATOM 1457 C C . PRO A 1 180 ? -1.408 -9.507 -7.764 1.00 44.50 180 PRO A C 1
ATOM 1459 O O . PRO A 1 180 ? -2.265 -10.377 -7.966 1.00 44.50 180 PRO A O 1
ATOM 1462 N N . PRO A 1 181 ? -0.917 -9.247 -6.538 1.00 46.38 181 PRO A N 1
ATOM 1463 C CA . PRO A 1 181 ? -1.491 -9.827 -5.327 1.00 46.38 181 PRO A CA 1
ATOM 1464 C C . PRO A 1 181 ? -3.022 -9.757 -5.360 1.00 46.38 181 PRO A C 1
ATOM 1466 O O . PRO A 1 181 ? -3.580 -8.729 -5.783 1.00 46.38 181 PRO A O 1
ATOM 1469 N N . PRO A 1 182 ? -3.712 -10.818 -4.902 1.00 48.03 182 PRO A N 1
ATOM 1470 C CA . PRO A 1 182 ? -5.151 -10.760 -4.733 1.00 48.03 182 PRO A CA 1
ATOM 1471 C C . PRO A 1 182 ? -5.510 -9.571 -3.827 1.00 48.03 182 PRO A C 1
ATOM 1473 O O . PRO A 1 182 ? -4.732 -9.208 -2.939 1.00 48.03 182 PRO A O 1
ATOM 1476 N N . PRO A 1 183 ? -6.661 -8.918 -4.054 1.00 48.47 183 PRO A N 1
ATOM 1477 C CA . PRO A 1 183 ? -7.128 -7.882 -3.145 1.00 48.47 183 PRO A CA 1
ATOM 1478 C C . PRO A 1 183 ? -7.223 -8.462 -1.731 1.00 48.47 183 PRO A C 1
ATOM 1480 O O . PRO A 1 183 ? -7.713 -9.582 -1.561 1.00 48.47 183 PRO A O 1
ATOM 1483 N N . ILE A 1 184 ? -6.758 -7.699 -0.734 1.00 49.84 184 ILE A N 1
ATOM 1484 C CA . ILE A 1 184 ? -7.017 -8.026 0.669 1.00 49.84 184 ILE A CA 1
ATOM 1485 C C . ILE A 1 184 ? -8.536 -8.113 0.796 1.00 49.84 184 ILE A C 1
ATOM 1487 O O . ILE A 1 184 ? -9.245 -7.169 0.444 1.00 49.84 184 ILE A O 1
ATOM 1491 N N . ARG A 1 185 ? -9.032 -9.287 1.187 1.00 43.75 185 ARG A N 1
ATOM 1492 C CA . ARG A 1 185 ? -10.460 -9.485 1.402 1.00 43.75 185 ARG A CA 1
ATOM 1493 C C . ARG A 1 185 ? -10.825 -8.729 2.669 1.00 43.75 185 ARG A C 1
ATOM 1495 O O . ARG A 1 185 ? -10.311 -9.059 3.737 1.00 43.75 185 ARG A O 1
ATOM 1502 N N . ASP A 1 186 ? -11.700 -7.738 2.533 1.00 39.06 186 ASP A N 1
ATOM 1503 C CA . ASP A 1 186 ? -12.407 -7.171 3.676 1.00 39.06 186 ASP A CA 1
ATOM 1504 C C . ASP A 1 186 ? -13.159 -8.341 4.331 1.00 39.06 186 ASP A C 1
ATOM 1506 O O . ASP A 1 186 ? -14.061 -8.928 3.727 1.00 39.06 186 ASP A O 1
ATOM 1510 N N . SER A 1 187 ? -12.669 -8.768 5.495 1.00 35.19 187 SER A N 1
ATOM 1511 C CA . SER A 1 187 ? -13.305 -9.776 6.349 1.00 35.19 187 SER A CA 1
ATOM 1512 C C . SER A 1 187 ? -14.139 -9.070 7.400 1.00 35.19 187 SER A C 1
ATOM 1514 O O . SER A 1 187 ? -13.637 -8.061 7.945 1.00 35.19 187 SER A O 1
#